Protein AF-A0A9D4QIL6-F1 (afdb_monomer_lite)

Secondary structure (DSSP, 8-state):
--------PPPP--GGGS-TTS---TTTTHHHH-PPTTPPP----PPPTT--SPPPTTS---------GGGSHHHHHHHHHHHH--------HHHHHHHHHHHHHHHHHHHHHHHHHHHHHHTSHHHHHHHHTTB-TTS-B-----------TTS---S--HHHHHHHHHHHHHHHHHHTT--TTHHHHHHHHHHHHTTT-HHHHH----HHHHHHIIIIIIHHHHHHHHHHHHTSTT--EEEEEEEEEETTTTEEEEEEEE---

Sequence (265 aa):
MALGLVQRDPDKEPVEELDPEQLLDMEALGRLHVLYGGTKVLQHTPPAKASTGLRPSDNGCVAYVLKTSFSTAQGKLLRTILFGVKRVTANNLETFAFILFLLLFAVAAASYVWIKAVKRHAGTKKHLEATAKHRDGSGILKAPKMVQATIDFSQGRPLESLQDRVVKAEAVFALSVMSKGIPYSWADTAIEIYKVMFSNSEVAKNFSCGRHKLSYVTSDGLGPYFKAKVITELCRPAVFYSVILDEAAKPEQRVQQLDIQMWRN

Structure (mmCIF, N/CA/C/O backbone):
data_AF-A0A9D4QIL6-F1
#
_entry.id   AF-A0A9D4QIL6-F1
#
loop_
_atom_site.group_PDB
_atom_site.id
_atom_site.type_symbol
_atom_site.label_atom_id
_atom_site.label_alt_id
_atom_site.label_comp_id
_atom_site.label_asym_id
_atom_site.label_entity_id
_atom_site.label_seq_id
_atom_site.pdbx_PDB_ins_code
_atom_site.Cartn_x
_atom_site.Cartn_y
_atom_site.Cartn_z
_atom_site.occupancy
_atom_site.B_iso_or_equiv
_atom_site.auth_seq_id
_atom_site.auth_comp_id
_atom_site.auth_asym_id
_atom_site.auth_atom_id
_atom_site.pdbx_PDB_model_num
ATOM 1 N N . MET A 1 1 ? 16.464 -1.943 38.195 1.00 31.03 1 MET A N 1
ATOM 2 C CA . MET A 1 1 ? 15.556 -1.638 39.319 1.00 31.03 1 MET A CA 1
ATOM 3 C C . MET A 1 1 ? 14.125 -1.681 38.785 1.00 31.03 1 MET A C 1
ATOM 5 O O . MET A 1 1 ? 13.554 -0.653 38.464 1.00 31.03 1 MET A O 1
ATOM 9 N N . ALA A 1 2 ? 13.597 -2.885 38.553 1.00 29.09 2 ALA A N 1
ATOM 10 C CA . ALA A 1 2 ? 12.214 -3.082 38.127 1.00 29.09 2 ALA A CA 1
ATOM 11 C C . ALA A 1 2 ? 11.434 -3.460 39.386 1.00 29.09 2 ALA A C 1
ATOM 13 O O . ALA A 1 2 ? 11.617 -4.557 39.910 1.00 29.09 2 ALA A O 1
ATOM 14 N N . LEU A 1 3 ? 10.666 -2.514 39.932 1.00 28.48 3 LEU A N 1
ATOM 15 C CA . LEU A 1 3 ? 9.764 -2.792 41.044 1.00 28.48 3 LEU A CA 1
ATOM 16 C C . LEU A 1 3 ? 8.708 -3.787 40.550 1.00 28.48 3 LEU A C 1
ATOM 18 O O . LEU A 1 3 ? 7.758 -3.416 39.864 1.00 28.48 3 LEU A O 1
ATOM 22 N N . GLY A 1 4 ? 8.898 -5.059 40.890 1.00 35.34 4 GLY A N 1
ATOM 23 C CA . GLY A 1 4 ? 7.857 -6.071 40.832 1.00 35.34 4 GLY A CA 1
ATOM 24 C C . GLY A 1 4 ? 6.823 -5.779 41.911 1.00 35.34 4 GLY A C 1
ATOM 25 O O . GLY A 1 4 ? 6.879 -6.350 42.994 1.00 35.34 4 GLY A O 1
ATOM 26 N N . LEU A 1 5 ? 5.882 -4.884 41.620 1.00 29.38 5 LEU A N 1
ATOM 27 C CA . LEU A 1 5 ? 4.626 -4.824 42.356 1.00 29.38 5 LEU A CA 1
ATOM 28 C C . LEU A 1 5 ? 3.745 -5.960 41.833 1.00 29.38 5 LEU A C 1
ATOM 30 O O . LEU A 1 5 ? 2.888 -5.765 40.976 1.00 29.38 5 LEU A O 1
ATOM 34 N N . VAL A 1 6 ? 3.978 -7.172 42.343 1.00 35.94 6 VAL A N 1
ATOM 35 C CA . VAL A 1 6 ? 2.935 -8.202 42.371 1.00 35.94 6 VAL A CA 1
ATOM 36 C C . VAL A 1 6 ? 1.919 -7.714 43.394 1.00 35.94 6 VAL A C 1
ATOM 38 O O . VAL A 1 6 ? 1.977 -8.039 44.577 1.00 35.94 6 VAL A O 1
ATOM 41 N N . GLN A 1 7 ? 1.040 -6.831 42.939 1.00 38.56 7 GLN A N 1
ATOM 42 C CA . GLN A 1 7 ? -0.110 -6.387 43.697 1.00 38.56 7 GLN A CA 1
ATOM 43 C C . GLN A 1 7 ? -1.051 -7.594 43.748 1.00 38.56 7 GLN A C 1
ATOM 45 O O . GLN A 1 7 ? -1.764 -7.881 42.792 1.00 38.56 7 GLN A O 1
ATOM 50 N N . ARG A 1 8 ? -0.953 -8.394 44.820 1.00 45.31 8 ARG A N 1
ATOM 51 C CA . ARG A 1 8 ? -2.016 -9.335 45.179 1.00 45.31 8 ARG A CA 1
ATOM 52 C C . ARG A 1 8 ? -3.229 -8.467 45.479 1.00 45.31 8 ARG A C 1
ATOM 54 O O . ARG A 1 8 ? -3.269 -7.831 46.530 1.00 45.31 8 ARG A O 1
ATOM 61 N N . ASP A 1 9 ? -4.142 -8.363 44.521 1.00 54.59 9 ASP A N 1
ATOM 62 C CA . ASP A 1 9 ? -5.440 -7.766 44.793 1.00 54.59 9 ASP A CA 1
ATOM 63 C C . ASP A 1 9 ? -6.098 -8.546 45.946 1.00 54.59 9 ASP A C 1
ATOM 65 O O . ASP A 1 9 ? -5.961 -9.774 45.991 1.00 54.59 9 ASP A O 1
ATOM 69 N N . PRO A 1 10 ? -6.742 -7.854 46.902 1.00 62.03 10 PRO A N 1
ATOM 70 C CA . PRO A 1 10 ? -7.452 -8.502 47.998 1.00 62.03 10 PRO A CA 1
ATOM 71 C C . PRO A 1 10 ? -8.586 -9.383 47.462 1.00 62.03 10 PRO A C 1
ATOM 73 O O . PRO A 1 10 ? -9.028 -9.212 46.318 1.00 62.03 10 PRO A O 1
ATOM 76 N N . ASP A 1 11 ? -9.038 -10.318 48.299 1.00 69.75 11 ASP A N 1
ATOM 77 C CA . ASP A 1 11 ? -10.160 -11.201 47.991 1.00 69.75 11 ASP A CA 1
ATOM 78 C C . ASP A 1 11 ? -11.367 -10.382 47.507 1.00 69.75 11 ASP A C 1
ATOM 80 O O . ASP A 1 11 ? -11.673 -9.311 48.035 1.00 69.75 11 ASP A O 1
ATOM 84 N N . LYS A 1 12 ? -11.991 -10.855 46.424 1.00 78.00 12 LYS A N 1
ATOM 85 C CA . LYS A 1 12 ? -13.106 -10.169 45.769 1.00 78.00 12 LYS A CA 1
ATOM 86 C C . LYS A 1 12 ? -14.415 -10.740 46.276 1.00 78.00 12 LYS A C 1
ATOM 88 O O . LYS A 1 12 ? -14.588 -11.958 46.294 1.00 78.00 12 LYS A O 1
ATOM 93 N N . GLU A 1 13 ? -15.332 -9.855 46.627 1.00 79.00 13 GLU A N 1
ATOM 94 C CA . GLU A 1 13 ? -16.602 -10.212 47.253 1.00 79.00 13 GLU A CA 1
ATOM 95 C C . GLU A 1 13 ? -17.764 -10.035 46.264 1.00 79.00 13 GLU A C 1
ATOM 97 O O . GLU A 1 13 ? -17.728 -9.131 45.415 1.00 79.00 13 GLU A O 1
ATOM 102 N N . PRO A 1 14 ? -18.795 -10.896 46.326 1.00 70.44 14 PRO A N 1
ATOM 103 C CA . PRO A 1 14 ? -19.952 -10.791 45.451 1.00 70.44 14 PRO A CA 1
ATOM 104 C C . PRO A 1 14 ? -20.721 -9.493 45.712 1.00 70.44 14 PRO A C 1
ATOM 106 O O . PRO A 1 14 ? -20.897 -9.063 46.846 1.00 70.44 14 PRO A O 1
ATOM 109 N N . VAL A 1 15 ? -21.230 -8.884 44.640 1.00 71.94 15 VAL A N 1
ATOM 110 C CA . VAL A 1 15 ? -22.046 -7.660 44.732 1.00 71.94 15 VAL A CA 1
ATOM 111 C C . VAL A 1 15 ? -23.436 -7.918 45.344 1.00 71.94 15 VAL A C 1
ATOM 113 O O . VAL A 1 15 ? -24.142 -6.980 45.685 1.00 71.94 15 VAL A O 1
ATOM 116 N N . GLU A 1 16 ? -23.828 -9.190 45.490 1.00 68.00 16 GLU A N 1
ATOM 117 C CA . GLU A 1 16 ? -25.114 -9.624 46.063 1.00 68.00 16 GLU A CA 1
ATOM 118 C C . GLU A 1 16 ? -25.251 -9.301 47.562 1.00 68.00 16 GLU A C 1
ATOM 120 O O . GLU A 1 16 ? -26.367 -9.279 48.072 1.00 68.00 16 GLU A O 1
ATOM 125 N N . GLU A 1 17 ? -24.139 -9.046 48.260 1.00 65.75 17 GLU A N 1
ATOM 126 C CA . GLU A 1 17 ? -24.128 -8.668 49.681 1.00 65.75 17 GLU A CA 1
ATOM 127 C C . GLU A 1 17 ? -24.332 -7.160 49.912 1.00 65.75 17 GLU A C 1
ATOM 129 O O . GLU A 1 17 ? -24.488 -6.738 51.057 1.00 65.75 17 GLU A O 1
ATOM 134 N N . LEU A 1 18 ? -24.350 -6.339 48.852 1.00 68.56 18 LEU A N 1
ATOM 135 C CA . LEU A 1 18 ? -24.629 -4.907 48.969 1.00 68.56 18 LEU A CA 1
ATOM 136 C C . LEU A 1 18 ? -26.129 -4.611 48.959 1.00 68.56 18 LEU A C 1
ATOM 138 O O . LEU A 1 18 ? -26.914 -5.282 48.288 1.00 68.56 18 LEU A O 1
ATOM 142 N N . ASP A 1 19 ? -26.504 -3.530 49.645 1.00 73.06 19 ASP A N 1
ATOM 143 C CA . ASP A 1 19 ? -27.870 -3.020 49.628 1.00 73.06 19 ASP A CA 1
ATOM 144 C C . ASP A 1 19 ? -28.302 -2.670 48.187 1.00 73.06 19 ASP A C 1
ATOM 146 O O . ASP A 1 19 ? -27.628 -1.878 47.520 1.00 73.06 19 ASP A O 1
ATOM 150 N N . PRO A 1 20 ? -29.446 -3.190 47.695 1.00 67.25 20 PRO A N 1
ATOM 151 C CA . PRO A 1 20 ? -29.901 -2.975 46.316 1.00 67.25 20 PRO A CA 1
ATOM 152 C C . PRO A 1 20 ? -30.139 -1.505 45.938 1.00 67.25 20 PRO A C 1
ATOM 154 O O . PRO A 1 20 ? -30.176 -1.169 44.756 1.00 67.25 20 PRO A O 1
ATOM 157 N N . GLU A 1 21 ? -30.336 -0.633 46.931 1.00 67.00 21 GLU A N 1
ATOM 158 C CA . GLU A 1 21 ? -30.555 0.806 46.747 1.00 67.00 21 GLU A CA 1
ATOM 159 C C . GLU A 1 21 ? -29.249 1.618 46.727 1.00 67.00 21 GLU A C 1
ATOM 161 O O . GLU A 1 21 ? -29.252 2.790 46.339 1.00 67.00 21 GLU A O 1
ATOM 166 N N . GLN A 1 22 ? -28.116 1.019 47.108 1.00 70.44 22 GLN A N 1
ATOM 167 C CA . GLN A 1 22 ? -26.830 1.700 47.094 1.00 70.44 22 GLN A CA 1
ATOM 168 C C . GLN A 1 22 ? -26.258 1.720 45.671 1.00 70.44 22 GLN A C 1
ATOM 170 O O . GLN A 1 22 ? -25.943 0.691 45.074 1.00 70.44 22 GLN A O 1
ATOM 175 N N . LEU A 1 23 ? -26.090 2.921 45.111 1.00 62.97 23 LEU A N 1
ATOM 176 C CA . LEU A 1 23 ? -25.432 3.098 43.817 1.00 62.97 23 LEU A CA 1
ATOM 177 C C . LEU A 1 23 ? -23.976 2.612 43.897 1.00 62.97 23 LEU A C 1
ATOM 179 O O . LEU A 1 23 ? -23.211 3.054 44.755 1.00 62.97 23 LEU A O 1
ATOM 183 N N . LEU A 1 24 ? -23.592 1.721 42.978 1.00 65.62 24 LEU A N 1
ATOM 184 C CA . LEU A 1 24 ? -22.241 1.169 42.893 1.00 65.62 24 LEU A CA 1
ATOM 185 C C . LEU A 1 24 ? -21.226 2.273 42.546 1.00 65.62 24 LEU A C 1
ATOM 187 O O . LEU A 1 24 ? -21.035 2.617 41.376 1.00 65.62 24 LEU A O 1
ATOM 191 N N . ASP A 1 25 ? -20.551 2.809 43.562 1.00 66.88 25 ASP A N 1
ATOM 192 C CA . ASP A 1 25 ? -19.453 3.754 43.375 1.00 66.88 25 ASP A CA 1
ATOM 193 C C . ASP A 1 25 ? -18.148 3.018 43.035 1.00 66.88 25 ASP A C 1
ATOM 195 O O . ASP A 1 25 ? -17.554 2.303 43.847 1.00 66.88 25 ASP A O 1
ATOM 199 N N . MET A 1 26 ? -17.679 3.217 41.805 1.00 66.44 26 MET A N 1
ATOM 200 C CA . MET A 1 26 ? -16.471 2.592 41.267 1.00 66.44 26 MET A CA 1
ATOM 201 C C . MET A 1 26 ? -15.179 3.047 41.962 1.00 66.44 26 MET A C 1
ATOM 203 O O . MET A 1 26 ? -14.158 2.371 41.817 1.00 66.44 26 MET A O 1
ATOM 207 N N . GLU A 1 27 ? -15.189 4.172 42.678 1.00 65.38 27 GLU A N 1
ATOM 208 C CA . GLU A 1 27 ? -13.999 4.722 43.335 1.00 65.38 27 GLU A CA 1
ATOM 209 C C . GLU A 1 27 ? -13.809 4.164 44.755 1.00 65.38 27 GLU A C 1
ATOM 211 O O . GLU A 1 27 ? -12.687 3.807 45.127 1.00 65.38 27 GLU A O 1
ATOM 216 N N . ALA A 1 28 ? -14.904 3.990 45.505 1.00 63.22 28 ALA A N 1
ATOM 217 C CA . ALA A 1 28 ? -14.893 3.446 46.865 1.00 63.22 28 ALA A CA 1
ATOM 218 C C . ALA A 1 28 ? -15.095 1.916 46.922 1.00 63.22 28 ALA A C 1
ATOM 220 O O . ALA A 1 28 ? -14.307 1.215 47.557 1.00 63.22 28 ALA A O 1
ATOM 221 N N . LEU A 1 29 ? -16.101 1.377 46.219 1.00 60.91 29 LEU A N 1
ATOM 222 C CA . LEU A 1 29 ? -16.478 -0.051 46.240 1.00 60.91 29 LEU A CA 1
ATOM 223 C C . LEU A 1 29 ? -15.774 -0.877 45.149 1.00 60.91 29 LEU A C 1
ATOM 225 O O . LEU A 1 29 ? -15.712 -2.108 45.216 1.00 60.91 29 LEU A O 1
ATOM 229 N N . GLY A 1 30 ? -15.170 -0.211 44.159 1.00 62.19 30 GLY A N 1
ATOM 230 C CA . GLY A 1 30 ? -14.476 -0.868 43.048 1.00 62.19 30 GLY A CA 1
ATOM 231 C C . GLY A 1 30 ? -13.287 -1.742 43.465 1.00 62.19 30 GLY A C 1
ATOM 232 O O . GLY A 1 30 ? -12.941 -2.696 42.771 1.00 62.19 30 GLY A O 1
ATOM 233 N N . ARG A 1 31 ? -12.667 -1.485 44.624 1.00 65.88 31 ARG A N 1
ATOM 234 C CA . ARG A 1 31 ? -11.527 -2.294 45.089 1.00 65.88 31 ARG A CA 1
ATOM 235 C C . ARG A 1 31 ? -11.921 -3.709 45.516 1.00 65.88 31 ARG A C 1
ATOM 237 O O . ARG A 1 31 ? -11.107 -4.610 45.320 1.00 65.88 31 ARG A O 1
ATOM 244 N N . LEU A 1 32 ? -13.134 -3.904 46.032 1.00 72.56 32 LEU A N 1
ATOM 245 C CA . LEU A 1 32 ? -13.618 -5.194 46.542 1.00 72.56 32 LEU A CA 1
ATOM 246 C C . LEU A 1 32 ? -14.491 -5.937 45.523 1.00 72.56 32 LEU A C 1
ATOM 248 O O . LEU A 1 32 ? -14.355 -7.148 45.382 1.00 72.56 32 LEU A O 1
ATOM 252 N N . HIS A 1 33 ? -15.301 -5.218 44.738 1.00 77.00 33 HIS A N 1
ATOM 253 C CA . HIS A 1 33 ? -16.310 -5.844 43.867 1.00 77.00 33 HIS A CA 1
ATOM 254 C C . HIS A 1 33 ? -16.009 -5.753 42.361 1.00 77.00 33 HIS A C 1
ATOM 256 O O . HIS A 1 33 ? -16.722 -6.348 41.556 1.00 77.00 33 HIS A O 1
ATOM 262 N N . VAL A 1 34 ? -14.961 -5.025 41.939 1.00 79.44 34 VAL A N 1
ATOM 263 C CA . VAL A 1 34 ? -14.601 -4.883 40.514 1.00 79.44 34 VAL A CA 1
ATOM 264 C C . VAL A 1 34 ? -13.306 -5.629 40.187 1.00 79.44 34 VAL A C 1
ATOM 266 O O . VAL A 1 34 ? -12.289 -5.537 40.885 1.00 79.44 34 VAL A O 1
ATOM 269 N N . LEU A 1 35 ? -13.353 -6.366 39.074 1.00 78.31 35 LEU A N 1
ATOM 270 C CA . LEU A 1 35 ? -12.208 -7.025 38.453 1.00 78.31 35 LEU A CA 1
ATOM 271 C C . LEU A 1 35 ? -11.625 -6.129 37.359 1.00 78.31 35 LEU A C 1
ATOM 273 O O . LEU A 1 35 ? -12.329 -5.700 36.442 1.00 78.31 35 LEU A O 1
ATOM 277 N N . TYR A 1 36 ? -10.323 -5.867 37.434 1.00 80.31 36 TYR A N 1
ATOM 278 C CA . TYR A 1 36 ? -9.615 -5.110 36.406 1.00 80.31 36 TYR A CA 1
ATOM 279 C C . TYR A 1 36 ? -9.016 -6.059 35.365 1.00 80.31 36 TYR A C 1
ATOM 281 O O . TYR A 1 36 ? -8.408 -7.077 35.699 1.00 80.31 36 TYR A O 1
ATOM 289 N N . GLY A 1 37 ? -9.177 -5.713 34.085 1.00 74.25 37 GLY A N 1
ATOM 290 C CA . GLY A 1 37 ? -8.548 -6.444 32.984 1.00 74.25 37 GLY A CA 1
ATOM 291 C C . GLY A 1 37 ? -7.027 -6.511 33.156 1.00 74.25 37 GLY A C 1
ATOM 292 O O . GLY A 1 37 ? -6.414 -5.530 33.575 1.00 74.25 37 GLY A O 1
ATOM 293 N N . GLY A 1 38 ? -6.444 -7.678 32.866 1.00 73.56 38 GLY A N 1
ATOM 294 C CA . GLY A 1 38 ? -5.019 -7.964 33.079 1.00 73.56 38 GLY A CA 1
ATOM 295 C C . GLY A 1 38 ? -4.703 -8.731 34.370 1.00 73.56 38 GLY A C 1
ATOM 296 O O . GLY A 1 38 ? -3.560 -9.139 34.563 1.00 73.56 38 GLY A O 1
ATOM 297 N N . THR A 1 39 ? -5.698 -8.975 35.228 1.00 75.75 39 THR A N 1
ATOM 298 C CA . THR A 1 39 ? -5.561 -9.808 36.434 1.00 75.75 39 THR A CA 1
ATOM 299 C C . THR A 1 39 ? -5.861 -11.280 36.136 1.00 75.75 39 THR A C 1
ATOM 301 O O . THR A 1 39 ? -6.718 -11.604 35.312 1.00 75.75 39 THR A O 1
ATOM 304 N N . LYS A 1 40 ? -5.131 -12.195 36.788 1.00 76.00 40 LYS A N 1
ATOM 305 C CA . LYS A 1 40 ? -5.362 -13.643 36.684 1.00 76.00 40 LYS A CA 1
ATOM 306 C C . LYS A 1 40 ? -6.106 -14.127 37.924 1.00 76.00 40 LYS A C 1
ATOM 308 O O . LYS A 1 40 ? -5.565 -14.055 39.023 1.00 76.00 40 LYS A O 1
ATOM 313 N N . VAL A 1 41 ? -7.305 -14.671 37.732 1.00 77.38 41 VAL A N 1
ATOM 314 C CA . VAL A 1 41 ? -8.059 -15.337 38.802 1.00 77.38 41 VAL A CA 1
ATOM 315 C C . VAL A 1 41 ? -7.393 -16.681 39.101 1.00 77.38 41 VAL A C 1
ATOM 317 O O . VAL A 1 41 ? -7.230 -17.507 38.203 1.00 77.38 41 VAL A O 1
ATOM 320 N N . LEU A 1 42 ? -6.947 -16.873 40.343 1.00 76.62 42 LEU A N 1
ATOM 321 C CA . LEU A 1 42 ? -6.277 -18.105 40.780 1.00 76.62 42 LEU A CA 1
ATOM 322 C C . LEU A 1 42 ? -7.244 -19.102 41.423 1.00 76.62 42 LEU A C 1
ATOM 324 O O . LEU A 1 42 ? -7.029 -20.306 41.318 1.00 76.62 42 LEU A O 1
ATOM 328 N N . GLN A 1 43 ? -8.291 -18.601 42.075 1.00 79.50 43 GLN A N 1
ATOM 329 C CA . GLN A 1 43 ? -9.289 -19.400 42.771 1.00 79.50 43 GLN A CA 1
ATOM 330 C C . GLN A 1 43 ? -10.627 -18.658 42.767 1.00 79.50 43 GLN A C 1
ATOM 332 O O . GLN A 1 43 ? -10.657 -17.432 42.872 1.00 79.50 43 GLN A O 1
ATOM 337 N N . HIS A 1 44 ? -11.725 -19.403 42.654 1.00 76.94 44 HIS A N 1
ATOM 338 C CA . HIS A 1 44 ? -13.087 -18.901 42.814 1.00 76.94 44 HIS A CA 1
ATOM 339 C C . HIS A 1 44 ? -13.919 -19.902 43.618 1.00 76.94 44 HIS A C 1
ATOM 341 O O . HIS A 1 44 ? -13.678 -21.110 43.560 1.00 76.94 44 HIS A O 1
ATOM 347 N N . THR A 1 45 ? -14.906 -19.398 44.355 1.00 76.12 45 THR A N 1
ATOM 348 C CA . THR A 1 45 ? -15.884 -20.227 45.070 1.00 76.12 45 THR A CA 1
ATOM 349 C C . THR A 1 45 ? -17.205 -20.185 44.298 1.00 76.12 45 THR A C 1
ATOM 351 O O . THR A 1 45 ? -17.698 -19.090 44.026 1.00 76.12 45 THR A O 1
ATOM 354 N N . PRO A 1 46 ? -17.781 -21.334 43.899 1.00 67.12 46 PRO A N 1
ATOM 355 C CA . PRO A 1 46 ? -19.038 -21.358 43.158 1.00 67.12 46 PRO A CA 1
ATOM 356 C C . PRO A 1 46 ? -20.215 -20.851 44.013 1.00 67.12 46 PRO A C 1
ATOM 358 O O . PRO A 1 46 ? -20.217 -21.051 45.231 1.00 67.12 46 PRO A O 1
ATOM 361 N N . PRO A 1 47 ? -21.245 -20.242 43.394 1.00 66.44 47 PRO A N 1
ATOM 362 C CA . PRO A 1 47 ? -22.376 -19.661 44.114 1.00 66.44 47 PRO A CA 1
ATOM 363 C C . PRO A 1 47 ? -23.207 -20.720 44.861 1.00 66.44 47 PRO A C 1
ATOM 365 O O . PRO A 1 47 ? -23.395 -21.853 44.392 1.00 66.44 47 PRO A O 1
ATOM 368 N N . ALA A 1 48 ? -23.742 -20.344 46.030 1.00 67.62 48 ALA A N 1
ATOM 369 C CA . ALA A 1 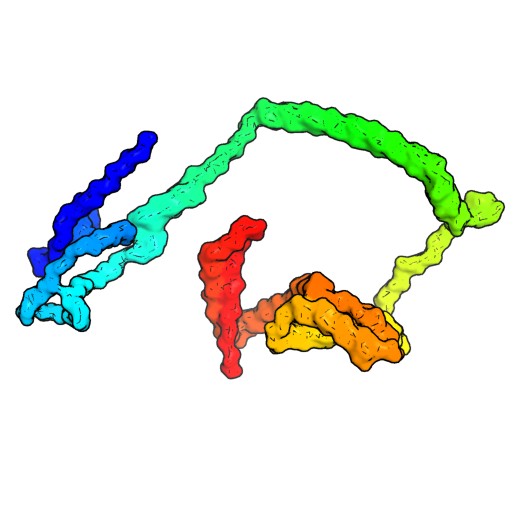48 ? -24.535 -21.224 46.888 1.00 67.62 48 ALA A CA 1
ATOM 370 C C . ALA A 1 48 ? -25.765 -21.802 46.154 1.00 67.62 48 ALA A C 1
ATOM 372 O O . ALA A 1 48 ? -26.342 -21.183 45.260 1.00 67.62 48 ALA A O 1
ATOM 373 N N . LYS A 1 49 ? -26.193 -23.020 46.526 1.00 58.88 49 LYS A N 1
ATOM 374 C CA . LYS A 1 49 ? -27.307 -23.762 45.883 1.00 58.88 49 LYS A CA 1
ATOM 375 C C . LYS A 1 49 ? -28.671 -23.052 45.916 1.00 58.88 49 LYS A C 1
ATOM 377 O O . LYS A 1 49 ? -29.574 -23.501 45.221 1.00 58.88 49 LYS A O 1
ATOM 382 N N . ALA A 1 50 ? -28.802 -21.964 46.675 1.00 56.22 50 ALA A N 1
ATOM 383 C CA . ALA A 1 50 ? -30.042 -21.222 46.884 1.00 56.22 50 ALA A CA 1
ATOM 384 C C . ALA A 1 50 ? -30.060 -19.809 46.258 1.00 56.22 50 ALA A C 1
ATOM 386 O O . ALA A 1 50 ? -31.028 -19.086 46.479 1.00 56.22 50 ALA A O 1
ATOM 387 N N . SER A 1 51 ? -29.033 -19.391 45.499 1.00 56.41 51 SER A N 1
ATOM 388 C CA . SER A 1 51 ? -29.026 -18.050 44.896 1.00 56.41 51 SER A CA 1
ATOM 389 C C . SER A 1 51 ? -29.947 -17.965 43.671 1.00 56.41 51 SER A C 1
ATOM 391 O O . SER A 1 51 ? -29.898 -18.785 42.750 1.00 56.41 51 SER A O 1
ATOM 393 N N . THR A 1 52 ? -30.821 -16.962 43.670 1.00 53.97 52 THR A N 1
ATOM 394 C CA . THR A 1 52 ? -31.725 -16.616 42.571 1.00 53.97 52 THR A CA 1
ATOM 395 C C . THR A 1 52 ? -30.940 -15.900 41.469 1.00 53.97 52 THR A C 1
ATOM 397 O O . THR A 1 52 ? -30.889 -14.674 41.445 1.00 53.97 52 THR A O 1
ATOM 400 N N . GLY A 1 53 ? -30.283 -16.642 40.571 1.00 61.81 53 GLY A N 1
ATOM 401 C CA . GLY A 1 53 ? -29.450 -16.038 39.525 1.00 61.81 53 GLY A CA 1
ATOM 402 C C . GLY A 1 53 ? -28.997 -16.985 38.410 1.00 61.81 53 GLY A C 1
ATOM 403 O O . GLY A 1 53 ? -29.256 -18.189 38.433 1.00 61.81 53 GLY A O 1
ATOM 404 N N . LEU A 1 54 ? -28.317 -16.416 37.407 1.00 57.47 54 LEU A N 1
ATOM 405 C CA . LEU A 1 54 ? -27.714 -17.139 36.281 1.00 57.47 54 LEU A CA 1
ATOM 406 C C . LEU A 1 54 ? -26.619 -18.085 36.794 1.00 57.47 54 LEU A C 1
ATOM 408 O O . LEU A 1 54 ? -25.611 -17.639 37.337 1.00 57.47 54 LEU A O 1
ATOM 412 N N . ARG A 1 55 ? -26.799 -19.396 36.602 1.00 62.41 55 ARG A N 1
ATOM 413 C CA . ARG A 1 55 ? -25.770 -20.403 36.895 1.00 62.41 55 ARG A CA 1
ATOM 414 C C . ARG A 1 55 ? -25.012 -20.766 35.621 1.00 62.41 55 ARG A C 1
ATOM 416 O O . ARG A 1 55 ? -25.641 -21.244 34.675 1.00 62.41 55 ARG A O 1
ATOM 423 N N . PRO A 1 56 ? -23.686 -20.587 35.582 1.00 64.50 56 PRO A N 1
ATOM 424 C CA . PRO A 1 56 ? -22.889 -21.043 34.461 1.00 64.50 56 PRO A CA 1
ATOM 425 C C . PRO A 1 56 ? -22.714 -22.569 34.553 1.00 64.50 56 PRO A C 1
ATOM 427 O O . PRO A 1 56 ? -22.639 -23.143 35.643 1.00 64.50 56 PRO A O 1
ATOM 430 N N . SER A 1 57 ? -22.702 -23.252 33.406 1.00 67.94 57 SER A N 1
ATOM 431 C CA . SER A 1 57 ? -22.679 -24.725 33.321 1.00 67.94 57 SER A CA 1
ATOM 432 C C . SER A 1 57 ? -21.391 -25.365 33.851 1.00 67.94 57 SER A C 1
ATOM 434 O O . SER A 1 57 ? -21.327 -26.579 34.022 1.00 67.94 57 SER A O 1
ATOM 436 N N . ASP A 1 58 ? -20.364 -24.558 34.092 1.00 75.81 58 ASP A N 1
ATOM 437 C CA . ASP A 1 58 ? -19.014 -24.946 34.493 1.00 75.81 58 ASP A CA 1
ATOM 438 C C . ASP A 1 58 ? -18.714 -24.681 35.982 1.00 75.81 58 ASP A C 1
ATOM 440 O O . ASP A 1 58 ? -17.562 -24.790 36.399 1.00 75.81 58 ASP A O 1
ATOM 444 N N . ASN A 1 59 ? -19.723 -24.342 36.800 1.00 67.50 59 ASN A N 1
ATOM 445 C CA . ASN A 1 59 ? -19.538 -23.877 38.186 1.00 67.50 59 ASN A CA 1
ATOM 446 C C . ASN A 1 59 ? -18.583 -22.663 38.296 1.00 67.50 59 ASN A C 1
ATOM 448 O O . ASN A 1 59 ? -17.913 -22.478 39.316 1.00 67.50 59 ASN A O 1
ATOM 452 N N . GLY A 1 60 ? -18.494 -21.844 37.246 1.00 73.38 60 GLY A N 1
ATOM 453 C CA . GLY A 1 60 ? -17.795 -20.565 37.246 1.00 73.38 60 GLY A CA 1
ATOM 454 C C . GLY A 1 60 ? -18.516 -19.465 38.035 1.00 73.38 60 GLY A C 1
ATOM 455 O O . GLY A 1 60 ? -19.567 -19.674 38.645 1.00 73.38 60 GLY A O 1
ATOM 456 N N . CYS A 1 61 ? -17.940 -18.264 38.000 1.00 71.62 61 CYS A N 1
ATOM 457 C CA . CYS A 1 61 ? -18.550 -17.041 38.522 1.00 71.62 61 CYS A CA 1
ATOM 458 C C . CYS A 1 61 ? -19.124 -16.209 37.363 1.00 71.62 61 CYS A C 1
ATOM 460 O O . CYS A 1 61 ? -18.500 -16.111 36.305 1.00 71.62 61 CYS A O 1
ATOM 462 N N . VAL A 1 62 ? -20.303 -15.610 37.553 1.00 74.38 62 VAL A N 1
ATOM 463 C CA . VAL A 1 62 ? -20.922 -14.701 36.575 1.00 74.38 62 VAL A CA 1
ATOM 464 C C . VAL A 1 62 ? -20.557 -13.269 36.937 1.00 74.38 62 VAL A C 1
ATOM 466 O O . VAL A 1 62 ? -20.717 -12.855 38.080 1.00 74.38 62 VAL A O 1
ATOM 469 N N . ALA A 1 63 ? -20.086 -12.502 35.956 1.00 74.12 63 ALA A N 1
ATOM 470 C CA . ALA A 1 63 ? -19.716 -11.105 36.138 1.00 74.12 63 ALA A CA 1
ATOM 471 C C . ALA A 1 63 ? -20.264 -10.244 34.999 1.00 74.12 63 ALA A C 1
ATOM 473 O O . ALA A 1 63 ? -20.374 -10.692 33.855 1.00 74.12 63 ALA A O 1
ATOM 474 N N . TYR A 1 64 ? -20.562 -8.984 35.310 1.00 75.19 64 TYR A N 1
ATOM 475 C CA . TYR A 1 64 ? -20.968 -7.992 34.322 1.00 75.19 64 TYR A CA 1
ATOM 476 C C . TYR A 1 64 ? -19.767 -7.186 33.829 1.00 75.19 64 TYR A C 1
ATOM 478 O O . TYR A 1 64 ? -18.909 -6.756 34.601 1.00 75.19 64 TYR A O 1
ATOM 486 N N . VAL A 1 65 ? -19.718 -6.953 32.518 1.00 79.94 65 VAL A N 1
ATOM 487 C CA . VAL A 1 65 ? -18.665 -6.150 31.893 1.00 79.94 65 VAL A CA 1
ATOM 488 C C . VAL A 1 65 ? -19.016 -4.668 32.020 1.00 79.94 65 VAL A C 1
ATOM 490 O O . VAL A 1 65 ? -19.964 -4.201 31.399 1.00 79.94 65 VAL A O 1
ATOM 493 N N . LEU A 1 66 ? -18.230 -3.918 32.801 1.00 79.12 66 LEU A N 1
ATOM 494 C CA . LEU A 1 66 ? -18.461 -2.483 33.031 1.00 79.12 66 LEU A CA 1
ATOM 495 C C . LEU A 1 66 ? -17.823 -1.586 31.957 1.00 79.12 66 LEU A C 1
ATOM 497 O O . LEU A 1 66 ? -18.415 -0.596 31.533 1.00 79.12 66 LEU A O 1
ATOM 501 N N . LYS A 1 67 ? -16.591 -1.894 31.527 1.00 78.69 67 LYS A N 1
ATOM 502 C CA . LYS A 1 67 ? -15.838 -1.126 30.516 1.00 78.69 67 LYS A CA 1
ATOM 503 C C . LYS A 1 67 ? -14.992 -2.063 29.660 1.00 78.69 67 LYS A C 1
ATOM 505 O O . LYS A 1 67 ? -14.373 -2.982 30.189 1.00 78.69 67 LYS A O 1
ATOM 510 N N . THR A 1 68 ? -14.909 -1.789 28.361 1.00 81.50 68 THR A N 1
ATOM 511 C CA . THR A 1 68 ? -14.100 -2.551 27.396 1.00 81.50 68 THR A CA 1
ATOM 512 C C . THR A 1 68 ? -13.012 -1.680 26.752 1.00 81.50 68 THR A C 1
ATOM 514 O O . THR A 1 68 ? -13.055 -0.446 26.804 1.00 81.50 68 THR A O 1
ATOM 517 N N . SER A 1 69 ? -11.998 -2.330 26.171 1.00 77.94 69 SER A N 1
ATOM 518 C CA . SER A 1 69 ? -10.956 -1.707 25.335 1.00 77.94 69 SER A CA 1
ATOM 519 C C . SER A 1 69 ? -10.197 -0.546 26.017 1.00 77.94 69 SER A C 1
ATOM 521 O O . SER A 1 69 ? -9.828 -0.633 27.192 1.00 77.94 69 SER A O 1
ATOM 523 N N . PHE A 1 70 ? -9.926 0.550 25.297 1.00 71.38 70 PHE A N 1
ATOM 524 C CA . PHE A 1 70 ? -9.142 1.700 25.775 1.00 71.38 70 PHE A CA 1
ATOM 525 C C . PHE A 1 70 ? -9.812 2.523 26.890 1.00 71.38 70 PHE A C 1
ATOM 527 O O . PHE A 1 70 ? -9.171 3.409 27.458 1.00 71.38 70 PHE A O 1
ATOM 534 N N . SER A 1 71 ? -11.072 2.229 27.225 1.00 72.56 71 SER A N 1
ATOM 535 C CA . SER A 1 71 ? -11.794 2.842 28.349 1.00 72.56 71 SER A CA 1
ATOM 536 C C . SER A 1 71 ? -11.507 2.155 29.694 1.00 72.56 71 SER A C 1
ATOM 538 O O . SER A 1 71 ? -11.914 2.660 30.741 1.00 72.56 71 SER A O 1
ATOM 540 N N . THR A 1 72 ? -10.806 1.014 29.687 1.00 80.38 72 THR A N 1
ATOM 541 C CA . THR A 1 72 ? -10.339 0.310 30.895 1.00 80.38 72 THR A CA 1
ATOM 542 C C . THR A 1 72 ? -9.123 0.996 31.529 1.00 80.38 72 THR A C 1
ATOM 544 O O . THR A 1 72 ? -8.447 1.806 30.893 1.00 80.38 72 THR A O 1
ATOM 547 N N . ALA A 1 73 ? -8.803 0.655 32.781 1.00 78.69 73 ALA A N 1
ATOM 548 C CA . ALA A 1 73 ? -7.634 1.199 33.481 1.00 78.69 73 ALA A CA 1
ATOM 549 C C . ALA A 1 73 ? -6.312 0.909 32.737 1.00 78.69 73 ALA A C 1
ATOM 551 O O . ALA A 1 73 ? -5.514 1.820 32.507 1.00 78.69 73 ALA A O 1
ATOM 552 N N . GLN A 1 74 ? -6.119 -0.334 32.279 1.00 76.12 74 GLN A N 1
ATOM 553 C CA . GLN A 1 74 ? -4.949 -0.736 31.491 1.00 76.12 74 GLN A CA 1
ATOM 554 C C . GLN A 1 74 ? -4.937 -0.070 30.105 1.00 76.12 74 GLN A C 1
ATOM 556 O O . GLN A 1 74 ? -3.897 0.416 29.658 1.00 76.12 74 GLN A O 1
ATOM 561 N N . GLY A 1 75 ? -6.097 0.024 29.448 1.00 78.31 75 GLY A N 1
ATOM 562 C CA . GLY A 1 75 ? -6.251 0.705 28.163 1.00 78.31 75 GLY A CA 1
ATOM 563 C C . GLY A 1 75 ? -5.916 2.200 28.224 1.00 78.31 75 GLY A C 1
ATOM 564 O O . GLY A 1 75 ? -5.234 2.716 27.340 1.00 78.31 75 GLY A O 1
ATOM 565 N N . LYS A 1 76 ? -6.306 2.891 29.303 1.00 79.25 76 LYS A N 1
ATOM 566 C CA . LYS A 1 76 ? -5.978 4.306 29.547 1.00 79.25 76 LYS A CA 1
ATOM 567 C C . LYS A 1 76 ? -4.480 4.523 29.763 1.00 79.25 76 LYS A C 1
ATOM 569 O O . LYS A 1 76 ? -3.926 5.508 29.265 1.00 79.25 76 LYS A O 1
ATOM 574 N N . LEU A 1 77 ? -3.816 3.604 30.465 1.00 80.56 77 LEU A N 1
ATOM 575 C CA . LEU A 1 77 ? -2.363 3.639 30.631 1.00 80.56 77 LEU A CA 1
ATOM 576 C C . LEU A 1 77 ? -1.656 3.440 29.284 1.00 80.56 77 LEU A C 1
ATOM 578 O O . LEU A 1 77 ? -0.805 4.244 28.911 1.00 80.56 77 LEU A O 1
ATOM 582 N N . LEU A 1 78 ? -2.065 2.429 28.517 1.00 81.12 78 LEU A N 1
ATOM 583 C CA . LEU A 1 78 ? -1.504 2.128 27.199 1.00 81.12 78 LEU A CA 1
ATOM 584 C C . LEU A 1 78 ? -1.713 3.292 26.214 1.00 81.12 78 LEU A C 1
ATOM 586 O O . LEU A 1 78 ? -0.775 3.691 25.525 1.00 81.12 78 LEU A O 1
ATOM 590 N N . ARG A 1 79 ? -2.895 3.923 26.231 1.00 72.38 79 ARG A N 1
ATOM 591 C CA . ARG A 1 79 ? -3.192 5.157 25.488 1.00 72.38 79 ARG A CA 1
ATOM 592 C C . ARG A 1 79 ? -2.245 6.294 25.884 1.00 72.38 79 ARG A C 1
ATOM 594 O O . ARG A 1 79 ? -1.696 6.964 25.017 1.00 72.38 79 ARG A O 1
ATOM 601 N N . THR A 1 80 ? -2.013 6.488 27.179 1.00 79.25 80 THR A N 1
ATOM 602 C CA . THR A 1 80 ? -1.078 7.511 27.676 1.00 79.25 80 THR A CA 1
ATOM 603 C C . THR A 1 80 ? 0.358 7.233 27.242 1.00 79.25 80 THR A C 1
ATOM 605 O O . THR A 1 80 ? 1.053 8.171 26.887 1.00 79.25 80 THR A O 1
ATOM 608 N N . ILE A 1 81 ? 0.812 5.979 27.211 1.00 81.44 81 ILE A N 1
ATOM 609 C CA . ILE A 1 81 ? 2.160 5.643 26.727 1.00 81.44 81 ILE A CA 1
ATOM 610 C C . ILE A 1 81 ? 2.268 5.922 25.222 1.00 81.44 81 ILE A C 1
ATOM 612 O O . ILE A 1 81 ? 3.182 6.622 24.800 1.00 81.44 81 ILE A O 1
ATOM 616 N N . LEU A 1 82 ? 1.310 5.449 24.420 1.00 75.81 82 LEU A N 1
ATOM 617 C CA . LEU A 1 82 ? 1.296 5.641 22.963 1.00 75.81 82 LEU A CA 1
ATOM 618 C C . LEU A 1 82 ? 1.274 7.116 22.549 1.00 75.81 82 LEU A C 1
ATOM 620 O O . LEU A 1 82 ? 1.958 7.496 21.602 1.00 75.81 82 LEU A O 1
ATOM 624 N N . PHE A 1 83 ? 0.510 7.950 23.257 1.00 71.12 83 PHE A N 1
ATOM 625 C CA . PHE A 1 83 ? 0.393 9.380 22.956 1.00 71.12 83 PHE A CA 1
ATOM 626 C C . PHE A 1 83 ? 1.337 10.268 23.784 1.00 71.12 83 PHE A C 1
ATOM 628 O O . PHE A 1 83 ? 1.508 11.445 23.473 1.00 71.12 83 PHE A O 1
ATOM 635 N N . GLY A 1 84 ? 1.953 9.721 24.832 1.00 70.69 84 GLY A N 1
ATOM 636 C CA . GLY A 1 84 ? 2.798 10.435 25.791 1.00 70.69 84 GLY A CA 1
ATOM 637 C C . GLY A 1 84 ? 4.276 10.459 25.429 1.00 70.69 84 GLY A C 1
ATOM 638 O O . GLY A 1 84 ? 5.015 11.269 25.992 1.00 70.69 84 GLY A O 1
ATOM 639 N N . VAL A 1 85 ? 4.716 9.659 24.450 1.00 65.69 85 VAL A N 1
ATOM 640 C CA . VAL A 1 85 ? 6.023 9.863 23.812 1.00 65.69 85 VAL A CA 1
ATOM 641 C C . VAL A 1 85 ? 5.930 11.119 22.946 1.00 65.69 85 VAL A C 1
ATOM 643 O O . VAL A 1 85 ? 5.818 11.060 21.721 1.00 65.69 85 VAL A O 1
ATOM 646 N N . LYS A 1 86 ? 5.968 12.296 23.586 1.00 56.50 86 LYS A N 1
ATOM 647 C CA . LYS A 1 86 ? 6.323 13.535 22.896 1.00 56.50 86 LYS A CA 1
ATOM 648 C C . LYS A 1 86 ? 7.622 13.220 22.178 1.00 56.50 86 LYS A C 1
ATOM 650 O O . LYS A 1 86 ? 8.612 12.891 22.832 1.00 56.50 86 LYS A O 1
ATOM 655 N N . ARG A 1 87 ? 7.626 13.271 20.843 1.00 54.12 87 ARG A N 1
ATOM 656 C CA . ARG A 1 87 ? 8.896 13.274 20.128 1.00 54.12 87 ARG A CA 1
ATOM 657 C C . ARG A 1 87 ? 9.682 14.418 20.735 1.00 54.12 87 ARG A C 1
ATOM 659 O O . ARG A 1 87 ? 9.275 15.572 20.616 1.00 54.12 87 ARG A O 1
ATOM 666 N N . VAL A 1 88 ? 10.775 14.089 21.412 1.00 51.88 88 VAL A N 1
ATOM 667 C CA . VAL A 1 88 ? 11.823 15.059 21.664 1.00 51.88 88 VAL A CA 1
ATOM 668 C C . VAL A 1 88 ? 12.362 15.357 20.276 1.00 51.88 88 VAL A C 1
ATOM 670 O O . VAL A 1 88 ? 13.264 14.697 19.772 1.00 51.88 88 VAL A O 1
ATOM 673 N N . THR A 1 89 ? 11.718 16.289 19.581 1.00 55.03 89 THR A N 1
ATOM 674 C CA . THR A 1 89 ? 12.384 17.027 18.528 1.00 55.03 89 THR A CA 1
ATOM 675 C C . THR A 1 89 ? 13.552 17.673 19.240 1.00 55.03 89 THR A C 1
ATOM 677 O O . THR A 1 89 ? 13.362 18.621 20.000 1.00 55.03 89 THR A O 1
ATOM 680 N N . ALA A 1 90 ? 14.744 17.110 19.050 1.00 51.94 90 ALA A N 1
ATOM 681 C CA . ALA A 1 90 ? 16.001 17.767 19.349 1.00 51.94 90 ALA A CA 1
ATOM 682 C C . ALA A 1 90 ? 16.122 18.959 18.388 1.00 51.94 90 ALA A C 1
ATOM 684 O O . ALA A 1 90 ? 16.927 18.972 17.464 1.00 51.94 90 ALA A O 1
ATOM 685 N N . ASN A 1 91 ? 15.240 19.945 18.570 1.00 63.59 91 ASN A N 1
ATOM 686 C CA . ASN A 1 91 ? 15.323 21.267 17.982 1.00 63.59 91 ASN A CA 1
ATOM 687 C C . ASN A 1 91 ? 16.402 22.021 18.758 1.00 63.59 91 ASN A C 1
ATOM 689 O O . ASN A 1 91 ? 16.129 22.979 19.476 1.00 63.59 91 ASN A O 1
ATOM 693 N N . ASN A 1 92 ? 17.613 21.471 18.712 1.00 74.62 92 ASN A N 1
ATOM 694 C CA . ASN A 1 92 ? 18.777 22.060 19.320 1.00 74.62 92 ASN A CA 1
ATOM 695 C C . ASN A 1 92 ? 19.479 22.864 18.230 1.00 74.62 92 ASN A C 1
ATOM 697 O O . ASN A 1 92 ? 19.786 22.337 17.155 1.00 74.62 92 ASN A O 1
ATOM 701 N N . LEU A 1 93 ? 19.711 24.146 18.502 1.00 78.25 93 LEU A N 1
ATOM 702 C CA . LEU A 1 93 ? 20.384 25.054 17.576 1.00 78.25 93 LEU A CA 1
ATOM 703 C C . LEU A 1 93 ? 21.770 24.511 17.185 1.00 78.25 93 LEU A C 1
ATOM 705 O O . LEU A 1 93 ? 22.195 24.652 16.041 1.00 78.25 93 LEU A O 1
ATOM 709 N N . GLU A 1 94 ? 22.417 23.786 18.101 1.00 80.44 94 GLU A N 1
ATOM 710 C CA . GLU A 1 94 ? 23.680 23.085 17.862 1.00 80.44 94 GLU A CA 1
ATOM 711 C C . GLU A 1 94 ? 23.562 22.003 16.773 1.00 80.44 94 GLU A C 1
ATOM 713 O O . GLU A 1 94 ? 24.421 21.908 15.898 1.00 80.44 94 GLU A O 1
ATOM 718 N N . THR A 1 95 ? 22.475 21.219 16.759 1.00 84.75 95 THR A N 1
ATOM 719 C CA . THR A 1 95 ? 22.231 20.195 15.726 1.00 84.75 95 THR A CA 1
ATOM 720 C C . THR A 1 95 ? 21.976 20.836 14.364 1.00 84.75 95 THR A C 1
ATOM 722 O O . THR A 1 95 ? 22.470 20.347 13.349 1.00 84.75 95 THR A O 1
ATOM 725 N N . PHE A 1 96 ? 21.254 21.958 14.328 1.00 84.25 96 PHE A N 1
ATOM 726 C CA . PHE A 1 96 ? 21.014 22.696 13.088 1.00 84.25 96 PHE A CA 1
ATOM 727 C C . PHE A 1 96 ? 22.307 23.299 12.518 1.00 84.25 96 PHE A C 1
ATOM 729 O O . PHE A 1 96 ? 22.572 23.161 11.323 1.00 84.25 96 PHE A O 1
ATOM 736 N N . ALA A 1 97 ? 23.150 23.891 13.370 1.00 86.75 97 ALA A N 1
ATOM 737 C CA . ALA A 1 97 ? 24.457 24.416 12.976 1.00 86.75 97 ALA A CA 1
ATOM 738 C C . ALA A 1 97 ? 25.387 23.309 12.449 1.00 86.75 97 ALA A C 1
ATOM 740 O O . ALA A 1 97 ? 26.050 23.492 11.427 1.00 86.75 97 ALA A O 1
ATOM 741 N N . PHE A 1 98 ? 25.383 22.135 13.087 1.00 88.81 98 PHE A N 1
ATOM 742 C CA . PHE A 1 98 ? 26.149 20.974 12.633 1.00 88.81 98 PHE A CA 1
ATOM 743 C C . PHE A 1 98 ? 25.685 20.470 11.257 1.00 88.81 98 PHE A C 1
ATOM 745 O O . PHE A 1 98 ? 26.508 20.225 10.374 1.00 88.81 98 PHE A O 1
ATOM 752 N N . ILE A 1 99 ? 24.370 20.374 11.037 1.00 91.19 99 ILE A N 1
ATOM 753 C CA . ILE A 1 99 ? 23.803 19.985 9.738 1.00 91.19 99 ILE A CA 1
ATOM 754 C C . ILE A 1 99 ? 24.161 21.012 8.655 1.00 91.19 99 ILE A C 1
ATOM 756 O O . ILE A 1 99 ? 24.573 20.616 7.567 1.00 91.19 99 ILE A O 1
ATOM 760 N N . LEU A 1 100 ? 24.057 22.315 8.938 1.00 90.75 100 LEU A N 1
ATOM 761 C CA . LEU A 1 100 ? 24.426 23.374 7.990 1.00 90.75 100 LEU A CA 1
ATOM 762 C C . LEU A 1 100 ? 25.909 23.332 7.611 1.00 90.75 100 LEU A C 1
ATOM 764 O O . LEU A 1 100 ? 26.254 23.484 6.439 1.00 90.75 100 LEU A O 1
ATOM 768 N N . PHE A 1 101 ? 26.782 23.086 8.585 1.00 93.50 101 PHE A N 1
ATOM 769 C CA . PHE A 1 101 ? 28.213 22.938 8.348 1.00 93.50 101 PHE A CA 1
ATOM 770 C C . PHE A 1 101 ? 28.514 21.748 7.426 1.00 93.50 101 PHE A C 1
ATOM 772 O O . PHE A 1 101 ? 29.234 21.898 6.438 1.00 93.50 101 PHE A O 1
ATOM 779 N N . LEU A 1 102 ? 27.905 20.586 7.681 1.00 92.56 102 LEU A N 1
ATOM 780 C CA . LEU A 1 102 ? 28.041 19.417 6.807 1.00 92.56 102 LEU A CA 1
ATOM 781 C C . LEU A 1 102 ? 27.456 19.660 5.409 1.00 92.56 102 LEU A C 1
ATOM 783 O O . LEU A 1 102 ? 28.028 19.208 4.415 1.00 92.56 102 LEU A O 1
ATOM 787 N N . LEU A 1 103 ? 26.350 20.403 5.318 1.00 93.75 103 LEU A N 1
ATOM 788 C CA . LEU A 1 103 ? 25.702 20.734 4.051 1.00 93.75 103 LEU A CA 1
ATOM 789 C C . LEU A 1 103 ? 26.617 21.576 3.151 1.00 93.75 103 LEU A C 1
ATOM 791 O O . LEU A 1 103 ? 26.707 21.303 1.956 1.00 93.75 103 LEU A O 1
ATOM 795 N N . LEU A 1 104 ? 27.341 22.553 3.706 1.00 95.06 104 LEU A N 1
ATOM 796 C CA . LEU A 1 104 ? 28.276 23.383 2.936 1.00 95.06 104 LEU A CA 1
ATOM 797 C C . LEU A 1 104 ? 29.411 22.554 2.318 1.00 95.06 104 LEU A C 1
ATOM 799 O O . LEU A 1 104 ? 29.695 22.694 1.125 1.00 95.06 104 LEU A O 1
ATOM 803 N N . PHE A 1 105 ? 30.014 21.642 3.086 1.00 95.44 105 PHE A N 1
ATOM 804 C CA . PHE A 1 105 ? 31.034 20.731 2.556 1.00 95.44 105 PHE A CA 1
ATOM 805 C C . PHE A 1 105 ? 30.471 19.771 1.510 1.00 95.44 105 PHE A C 1
ATOM 807 O O . PHE A 1 105 ? 31.118 19.533 0.488 1.00 95.44 105 PHE A O 1
ATOM 814 N N . ALA A 1 106 ? 29.261 19.255 1.725 1.00 95.12 106 ALA A N 1
ATOM 815 C CA . ALA A 1 106 ? 28.599 18.373 0.773 1.00 95.12 106 ALA A CA 1
ATOM 816 C C . ALA A 1 106 ? 28.319 19.083 -0.559 1.00 95.12 106 ALA A C 1
ATOM 818 O O . ALA A 1 106 ? 28.619 18.528 -1.615 1.00 95.12 106 ALA A O 1
ATOM 819 N N . VAL A 1 107 ? 27.812 20.320 -0.529 1.00 95.81 107 VAL A N 1
ATOM 820 C CA . VAL A 1 107 ? 27.545 21.114 -1.740 1.00 95.81 107 VAL A CA 1
ATOM 821 C C . VAL A 1 107 ? 28.844 21.461 -2.468 1.00 95.81 107 VAL A C 1
ATOM 823 O O . VAL A 1 107 ? 28.907 21.328 -3.693 1.00 95.81 107 VAL A O 1
ATOM 826 N N . ALA A 1 108 ? 29.902 21.843 -1.746 1.00 95.12 108 ALA A N 1
ATOM 827 C CA . ALA A 1 108 ? 31.210 22.112 -2.342 1.00 95.12 108 ALA A CA 1
ATOM 828 C C . ALA A 1 108 ? 31.799 20.858 -3.017 1.00 95.12 108 ALA A C 1
ATOM 830 O O . ALA A 1 108 ? 32.226 20.913 -4.175 1.00 95.12 108 ALA A O 1
ATOM 831 N N . ALA A 1 109 ? 31.758 19.710 -2.333 1.00 95.31 109 ALA A N 1
ATOM 832 C CA . ALA A 1 109 ? 32.218 18.434 -2.870 1.00 95.31 109 ALA A CA 1
ATOM 833 C C . ALA A 1 109 ? 31.380 17.983 -4.077 1.00 95.31 109 ALA A C 1
ATOM 835 O O . ALA A 1 109 ? 31.945 17.613 -5.106 1.00 95.31 109 ALA A O 1
ATOM 836 N N . ALA A 1 110 ? 30.049 18.071 -3.994 1.00 95.50 110 ALA A N 1
ATOM 837 C CA . ALA A 1 110 ? 29.137 17.725 -5.081 1.00 95.50 110 ALA A CA 1
ATOM 838 C C . ALA A 1 110 ? 29.367 18.606 -6.315 1.00 95.50 110 ALA A C 1
ATOM 840 O O . ALA A 1 110 ? 29.438 18.089 -7.427 1.00 95.50 110 ALA A O 1
ATOM 841 N N . SER A 1 111 ? 29.567 19.913 -6.125 1.00 95.81 111 SER A N 1
ATOM 842 C CA . SER A 1 111 ? 29.847 20.852 -7.218 1.00 95.81 111 SER A CA 1
ATOM 843 C C . SER A 1 111 ? 31.183 20.543 -7.894 1.00 95.81 111 SER A C 1
ATOM 845 O O . SER A 1 111 ? 31.263 20.463 -9.123 1.00 95.81 111 SER A O 1
ATOM 847 N N . TYR A 1 112 ? 32.234 20.296 -7.1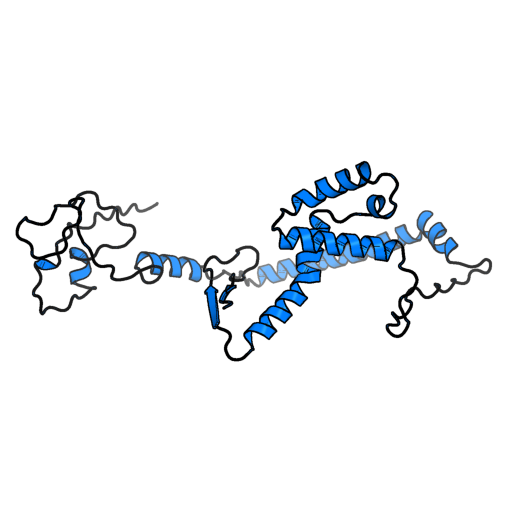05 1.00 94.25 112 TYR A N 1
ATOM 848 C CA . TYR A 1 112 ? 33.542 19.904 -7.628 1.00 94.25 112 TYR A CA 1
ATOM 849 C C . TYR A 1 112 ? 33.476 18.578 -8.400 1.00 94.25 112 TYR A C 1
ATOM 851 O O . TYR A 1 112 ? 33.990 18.479 -9.521 1.00 94.25 112 TYR A O 1
ATOM 859 N N . VAL A 1 113 ? 32.818 17.564 -7.827 1.00 95.38 113 VAL A N 1
ATOM 860 C CA . VAL A 1 113 ? 32.636 16.252 -8.457 1.00 95.38 113 VAL A CA 1
ATOM 861 C C . VAL A 1 113 ? 31.810 16.374 -9.729 1.00 95.38 113 VAL A C 1
ATOM 863 O O . VAL A 1 113 ? 32.220 15.806 -10.733 1.00 95.38 113 VAL A O 1
ATOM 866 N N . TRP A 1 114 ? 30.720 17.143 -9.739 1.00 92.75 114 TRP A N 1
ATOM 867 C CA . TRP A 1 114 ? 29.883 17.348 -10.922 1.00 92.75 114 TRP A CA 1
ATOM 868 C C . TRP A 1 114 ? 30.681 17.950 -12.077 1.00 92.75 114 TRP A C 1
ATOM 870 O O . TRP A 1 114 ? 30.712 17.388 -13.170 1.00 92.75 114 TRP A O 1
ATOM 880 N N . ILE A 1 115 ? 31.419 19.036 -11.832 1.00 90.44 115 ILE A N 1
ATOM 881 C CA . ILE A 1 115 ? 32.235 19.683 -12.869 1.00 90.44 115 ILE A CA 1
ATOM 882 C C . ILE A 1 115 ? 33.313 18.721 -13.387 1.00 90.44 115 ILE A C 1
ATOM 884 O O . ILE A 1 115 ? 33.533 18.616 -14.596 1.00 90.44 115 ILE A O 1
ATOM 888 N N . LYS A 1 116 ? 33.991 17.994 -12.492 1.00 91.44 116 LYS A N 1
ATOM 889 C CA . LYS A 1 116 ? 35.049 17.047 -12.872 1.00 91.44 116 LYS A CA 1
ATOM 890 C C . LYS A 1 116 ? 34.490 15.814 -13.588 1.00 91.44 116 LYS A C 1
ATOM 892 O O . LYS A 1 116 ? 35.124 15.319 -14.520 1.00 91.44 116 LYS A O 1
ATOM 897 N N . ALA A 1 117 ? 33.310 15.344 -13.194 1.00 88.06 117 ALA A N 1
ATOM 898 C CA . ALA A 1 117 ? 32.596 14.240 -13.822 1.00 88.06 117 ALA A CA 1
ATOM 899 C C . ALA A 1 117 ? 32.120 14.626 -15.222 1.00 88.06 117 ALA A C 1
ATOM 901 O O . ALA A 1 117 ? 32.429 13.909 -16.169 1.00 88.06 117 ALA A O 1
ATOM 902 N N . VAL A 1 118 ? 31.475 15.784 -15.389 1.00 87.00 118 VAL A N 1
ATOM 903 C CA . VAL A 1 118 ? 31.031 16.283 -16.700 1.00 87.00 118 VAL A CA 1
ATOM 904 C C . VAL A 1 118 ? 32.220 16.479 -17.640 1.00 87.00 118 VAL A C 1
ATOM 906 O O . VAL A 1 118 ? 32.168 16.016 -18.775 1.00 87.00 118 VAL A O 1
ATOM 909 N N . LYS A 1 119 ? 33.335 17.061 -17.172 1.00 87.50 119 LYS A N 1
ATOM 910 C CA . LYS A 1 119 ? 34.562 17.186 -17.985 1.00 87.50 119 LYS A CA 1
ATOM 911 C C . LYS A 1 119 ? 35.115 15.824 -18.426 1.00 87.50 119 LYS A C 1
ATOM 913 O O . LYS A 1 119 ? 35.501 15.672 -19.583 1.00 87.50 119 LYS A O 1
ATOM 918 N N . ARG A 1 120 ? 35.126 14.820 -17.539 1.00 81.19 120 ARG A N 1
ATOM 919 C CA . ARG A 1 120 ? 35.548 13.447 -17.880 1.00 81.19 120 ARG A CA 1
ATOM 920 C C . ARG A 1 120 ? 34.582 12.763 -18.852 1.00 81.19 120 ARG A C 1
ATOM 922 O O . ARG A 1 120 ? 35.034 12.136 -19.807 1.00 81.19 120 ARG A O 1
ATOM 929 N N . HIS A 1 121 ? 33.274 12.900 -18.644 1.00 77.31 121 HIS A N 1
ATOM 930 C CA . HIS A 1 121 ? 32.249 12.329 -19.520 1.00 77.31 121 HIS A CA 1
ATOM 931 C C . HIS A 1 121 ? 32.275 12.959 -20.916 1.00 77.31 121 HIS A C 1
ATOM 933 O O . HIS A 1 121 ? 32.262 12.227 -21.903 1.00 77.31 121 HIS A O 1
ATOM 939 N N . ALA A 1 122 ? 32.401 14.285 -21.007 1.00 73.62 122 ALA A N 1
ATOM 940 C CA . ALA A 1 122 ? 32.485 15.003 -22.276 1.00 73.62 122 ALA A CA 1
ATOM 941 C C . ALA A 1 122 ? 33.738 14.625 -23.086 1.00 73.62 122 ALA A C 1
ATOM 943 O O . ALA A 1 122 ? 33.662 14.520 -24.306 1.00 73.62 122 ALA A O 1
ATOM 944 N N . GLY A 1 123 ? 34.871 14.371 -22.419 1.00 69.31 123 GLY A N 1
ATOM 945 C CA . GLY A 1 123 ? 36.118 13.937 -23.063 1.00 69.31 123 GLY A CA 1
ATOM 946 C C . GLY A 1 123 ? 36.216 12.432 -23.350 1.00 69.31 123 GLY A C 1
ATOM 947 O O . GLY A 1 123 ? 37.207 11.979 -23.920 1.00 69.31 123 GLY A O 1
ATOM 948 N N . THR A 1 124 ? 35.227 11.626 -22.952 1.00 77.81 124 THR A N 1
ATOM 949 C CA . THR A 1 124 ? 35.265 10.176 -23.184 1.00 77.81 124 THR A CA 1
ATOM 950 C C . THR A 1 124 ? 34.965 9.871 -24.653 1.00 77.81 124 THR A C 1
ATOM 952 O O . THR A 1 124 ? 33.946 10.314 -25.181 1.00 77.81 124 THR A O 1
ATOM 955 N N . LYS A 1 125 ? 35.801 9.039 -25.301 1.00 72.38 125 LYS A N 1
ATOM 956 C CA . LYS A 1 125 ? 35.650 8.640 -26.720 1.00 72.38 125 LYS A CA 1
ATOM 957 C C . LYS A 1 125 ? 34.229 8.167 -27.068 1.00 72.38 125 LYS A C 1
ATOM 959 O O . LYS A 1 125 ? 33.686 8.568 -28.087 1.00 72.38 125 LYS A O 1
ATOM 964 N N . LYS A 1 126 ? 33.581 7.433 -26.153 1.00 72.75 126 LYS A N 1
ATOM 965 C CA . LYS A 1 126 ? 32.186 6.972 -26.286 1.00 72.75 126 LYS A CA 1
ATOM 966 C C . LYS A 1 126 ? 31.171 8.112 -26.458 1.00 72.75 126 LYS A C 1
ATOM 968 O O . LYS A 1 126 ? 30.225 7.966 -27.221 1.00 72.75 126 LYS A O 1
ATOM 973 N N . HIS A 1 127 ? 31.345 9.233 -25.752 1.00 64.56 127 HIS A N 1
ATOM 974 C CA . HIS A 1 127 ? 30.447 10.387 -25.858 1.00 64.56 127 HIS A CA 1
ATOM 975 C C . HIS A 1 127 ? 30.708 11.178 -27.147 1.00 64.56 127 HIS A C 1
ATOM 977 O O . HIS A 1 127 ? 29.756 11.603 -27.800 1.00 64.56 127 HIS A O 1
ATOM 983 N N . LEU A 1 128 ? 31.976 11.313 -27.561 1.00 67.00 128 LEU A N 1
ATOM 984 C CA . LEU A 1 128 ? 32.333 11.882 -28.869 1.00 67.00 128 LEU A CA 1
ATOM 985 C C . LEU A 1 128 ? 31.717 11.077 -30.024 1.00 67.00 128 LEU A C 1
ATOM 987 O O . LEU A 1 128 ? 31.101 11.650 -30.915 1.00 67.00 128 LEU A O 1
ATOM 991 N N . GLU A 1 129 ? 31.819 9.749 -29.984 1.00 70.62 129 GLU A N 1
ATOM 992 C CA . GLU A 1 129 ? 31.231 8.864 -30.997 1.00 70.62 129 GLU A CA 1
ATOM 993 C C . GLU A 1 129 ? 29.694 8.885 -30.974 1.00 70.62 129 GLU A C 1
ATOM 995 O O . GLU A 1 129 ? 29.060 8.864 -32.028 1.00 70.62 129 GLU A O 1
ATOM 1000 N N . ALA A 1 130 ? 29.070 8.958 -29.792 1.00 68.75 130 ALA A N 1
ATOM 1001 C CA . ALA A 1 130 ? 27.615 9.064 -29.664 1.00 68.75 130 ALA A CA 1
ATOM 1002 C C . ALA A 1 130 ? 27.081 10.405 -30.197 1.00 68.75 130 ALA A C 1
ATOM 1004 O O . ALA A 1 130 ? 26.083 10.424 -30.911 1.00 68.75 130 ALA A O 1
ATOM 1005 N N . THR A 1 131 ? 27.763 11.516 -29.906 1.00 64.62 131 THR A N 1
ATOM 1006 C CA . THR A 1 131 ? 27.388 12.854 -30.403 1.00 64.62 131 THR A CA 1
ATOM 1007 C C . THR A 1 131 ? 27.691 13.045 -31.891 1.00 64.62 131 THR A C 1
ATOM 1009 O O . THR A 1 131 ? 26.936 13.738 -32.571 1.00 64.62 131 THR A O 1
ATOM 1012 N N . ALA A 1 132 ? 28.712 12.371 -32.435 1.00 66.50 132 ALA A N 1
ATOM 1013 C CA . ALA A 1 132 ? 29.001 12.358 -33.871 1.00 66.50 132 ALA A CA 1
ATOM 1014 C C . ALA A 1 132 ? 27.865 11.738 -34.705 1.00 66.50 132 ALA A C 1
ATOM 1016 O O . ALA A 1 132 ? 27.592 12.205 -35.806 1.00 66.50 132 ALA A O 1
ATOM 1017 N N . LYS A 1 133 ? 27.137 10.746 -34.169 1.00 67.75 133 LYS A N 1
ATOM 1018 C CA . LYS A 1 133 ? 25.980 10.124 -34.851 1.00 67.75 133 LYS A CA 1
ATOM 1019 C C . LYS A 1 133 ? 24.801 11.081 -35.063 1.00 67.75 133 LYS A C 1
ATOM 1021 O O . LYS A 1 133 ? 23.953 10.826 -35.915 1.00 67.75 133 LYS A O 1
ATOM 1026 N N . HIS A 1 134 ? 24.740 12.168 -34.295 1.00 64.69 134 HIS A N 1
ATOM 1027 C CA . HIS A 1 134 ? 23.677 13.172 -34.356 1.00 64.69 134 HIS A CA 1
ATOM 1028 C C . HIS A 1 134 ? 24.102 14.460 -35.083 1.00 64.69 134 HIS A C 1
ATOM 1030 O O . HIS A 1 134 ? 23.360 15.442 -35.063 1.00 64.69 134 HIS A O 1
ATOM 1036 N N . ARG A 1 135 ? 25.271 14.469 -35.737 1.00 66.19 135 ARG A N 1
ATOM 1037 C CA . ARG A 1 135 ? 25.823 15.617 -36.469 1.00 66.19 135 ARG A CA 1
ATOM 1038 C C . ARG A 1 135 ? 25.923 15.291 -37.965 1.00 66.19 135 ARG A C 1
ATOM 1040 O O . ARG A 1 135 ? 26.213 14.153 -38.323 1.00 66.19 135 ARG A O 1
ATOM 1047 N N . ASP A 1 136 ? 25.635 16.251 -38.838 1.00 66.12 136 ASP A N 1
ATOM 1048 C CA . ASP A 1 136 ? 25.834 16.094 -40.287 1.00 66.12 136 ASP A CA 1
ATOM 1049 C C . ASP A 1 136 ? 27.313 16.268 -40.697 1.00 66.12 136 ASP A C 1
ATOM 1051 O O . ASP A 1 136 ? 28.151 16.679 -39.891 1.00 66.12 136 ASP A O 1
ATOM 1055 N N . GLY A 1 137 ? 27.653 15.940 -41.952 1.00 66.44 137 GLY A N 1
ATOM 1056 C CA . GLY A 1 137 ? 29.026 16.026 -42.480 1.00 66.44 137 GLY A CA 1
ATOM 1057 C C . GLY A 1 137 ? 29.629 17.441 -42.489 1.00 66.44 137 GLY A C 1
ATOM 1058 O O . GLY A 1 137 ? 30.840 17.581 -42.619 1.00 66.44 137 GLY A O 1
ATOM 1059 N N . SER A 1 138 ? 28.804 18.476 -42.306 1.00 69.44 138 SER A N 1
ATOM 1060 C CA . SER A 1 138 ? 29.192 19.887 -42.167 1.00 69.44 138 SER A CA 1
ATOM 1061 C C . SER A 1 138 ? 29.328 20.352 -40.713 1.00 69.44 138 SER A C 1
ATOM 1063 O O . SER A 1 138 ? 29.734 21.485 -40.460 1.00 69.44 138 SER A O 1
ATOM 1065 N N . GLY A 1 139 ? 29.016 19.498 -39.736 1.00 65.50 139 GLY A N 1
ATOM 1066 C CA . GLY A 1 139 ? 29.145 19.840 -38.330 1.00 65.50 139 GLY A CA 1
ATOM 1067 C C . GLY A 1 139 ? 27.938 20.580 -37.734 1.00 65.50 139 GLY A C 1
ATOM 1068 O O . GLY A 1 139 ? 28.101 21.253 -36.715 1.00 65.50 139 GLY A O 1
ATOM 1069 N N . ILE A 1 140 ? 26.730 20.445 -38.267 1.00 70.81 140 ILE A N 1
ATOM 1070 C CA . ILE A 1 140 ? 25.501 20.976 -37.657 1.00 70.81 140 ILE A CA 1
ATOM 1071 C C . ILE A 1 140 ? 24.707 19.841 -36.985 1.00 70.81 140 ILE A C 1
ATOM 1073 O O . ILE A 1 140 ? 24.718 18.689 -37.425 1.00 70.81 140 ILE A O 1
ATOM 1077 N N . LEU A 1 141 ? 24.089 20.144 -35.835 1.00 65.50 141 LEU A N 1
ATOM 1078 C CA . LEU A 1 141 ? 23.250 19.205 -35.083 1.00 65.50 141 LEU A CA 1
ATOM 1079 C C . LEU A 1 141 ? 22.005 18.861 -35.903 1.00 65.50 141 LEU A C 1
ATOM 1081 O O . LEU A 1 141 ? 21.218 19.738 -36.258 1.00 65.50 141 LEU A O 1
ATOM 1085 N N . LYS A 1 142 ? 21.795 17.572 -36.160 1.00 66.19 142 LYS A N 1
ATOM 1086 C CA . LYS A 1 142 ? 20.598 17.083 -36.835 1.00 66.19 142 LYS A CA 1
ATOM 1087 C C . LYS A 1 142 ? 19.421 17.199 -35.868 1.00 66.19 142 LYS A C 1
ATOM 1089 O O . LYS A 1 142 ? 19.413 16.534 -34.832 1.00 66.19 142 LYS A O 1
ATOM 1094 N N . ALA A 1 143 ? 18.436 18.035 -36.199 1.00 60.03 143 ALA A N 1
ATOM 1095 C CA . ALA A 1 143 ? 17.217 18.151 -35.404 1.00 60.03 143 ALA A CA 1
ATOM 1096 C C . ALA A 1 143 ? 16.586 16.754 -35.214 1.00 60.03 143 ALA A C 1
ATOM 1098 O O . ALA A 1 143 ? 16.498 15.991 -36.188 1.00 60.03 143 ALA A O 1
ATOM 1099 N N . PRO A 1 144 ? 16.183 16.376 -33.987 1.00 60.09 144 PRO A N 1
ATOM 1100 C CA . PRO A 1 144 ? 15.522 15.100 -33.768 1.00 60.09 144 PRO A CA 1
ATOM 1101 C C . PRO A 1 144 ? 14.252 15.056 -34.619 1.00 60.09 144 PRO A C 1
ATOM 1103 O O . PRO A 1 144 ? 13.474 16.009 -34.636 1.00 60.09 144 PRO A O 1
ATOM 1106 N N . LYS A 1 145 ? 14.029 13.944 -35.330 1.00 59.19 145 LYS A N 1
ATOM 1107 C CA . LYS A 1 145 ? 12.710 13.677 -35.912 1.00 59.19 145 LYS A CA 1
ATOM 1108 C C . LYS A 1 145 ? 11.735 13.642 -34.740 1.00 59.19 145 LYS A C 1
ATOM 1110 O O . LYS A 1 145 ? 11.877 12.784 -33.883 1.00 59.19 145 LYS A O 1
ATOM 1115 N N . MET A 1 146 ? 10.840 14.619 -34.683 1.00 53.66 146 MET A N 1
ATOM 1116 C CA . MET A 1 146 ? 9.821 14.825 -33.657 1.00 53.66 146 MET A CA 1
ATOM 1117 C C . MET A 1 146 ? 9.213 13.482 -33.202 1.00 53.66 146 MET A C 1
ATOM 1119 O O . MET A 1 146 ? 8.427 12.879 -33.927 1.00 53.66 146 MET A O 1
ATOM 1123 N N . VAL A 1 147 ? 9.616 12.983 -32.026 1.00 56.00 147 VAL A N 1
ATOM 1124 C CA . VAL A 1 147 ? 9.056 11.768 -31.408 1.00 56.00 147 VAL A CA 1
ATOM 1125 C C . VAL A 1 147 ? 8.032 12.200 -30.371 1.00 56.00 147 VAL A C 1
ATOM 1127 O O . VAL A 1 147 ? 8.278 12.139 -29.177 1.00 56.00 147 VAL A O 1
ATOM 1130 N N . GLN A 1 148 ? 6.907 12.712 -30.845 1.00 50.78 148 GLN A N 1
ATOM 1131 C CA . GLN A 1 148 ? 5.622 12.482 -30.200 1.00 50.78 148 GLN A CA 1
ATOM 1132 C C . GLN A 1 148 ? 4.583 12.809 -31.261 1.00 50.78 148 GLN A C 1
ATOM 1134 O O . GLN A 1 148 ? 4.249 13.970 -31.487 1.00 50.78 148 GLN A O 1
ATOM 1139 N N . ALA A 1 149 ? 4.122 11.784 -31.975 1.00 52.84 149 ALA A N 1
ATOM 1140 C CA . ALA A 1 149 ? 2.862 11.926 -32.678 1.00 52.84 149 ALA A CA 1
ATOM 1141 C C . ALA A 1 149 ? 1.822 12.301 -31.615 1.00 52.84 149 ALA A C 1
ATOM 1143 O O . ALA A 1 149 ? 1.652 11.580 -30.628 1.00 52.84 149 ALA A O 1
ATOM 1144 N N . THR A 1 150 ? 1.196 13.464 -31.772 1.00 52.19 150 THR A N 1
ATOM 1145 C CA . THR A 1 150 ? -0.018 13.817 -31.041 1.00 52.19 150 THR A CA 1
ATOM 1146 C C . THR A 1 150 ? -0.974 12.633 -31.163 1.00 52.19 150 THR A C 1
ATOM 1148 O O . THR A 1 150 ? -1.241 12.176 -32.273 1.00 52.19 150 THR A O 1
ATOM 1151 N N . ILE A 1 151 ? -1.416 12.077 -30.035 1.00 58.50 151 ILE A N 1
ATOM 1152 C CA . ILE A 1 151 ? -2.356 10.953 -30.027 1.00 58.50 151 ILE A CA 1
ATOM 1153 C C . ILE A 1 151 ? -3.689 11.501 -30.547 1.00 58.50 151 ILE A C 1
ATOM 1155 O O . ILE A 1 151 ? -4.391 12.216 -29.835 1.00 58.50 151 ILE A O 1
ATOM 1159 N N . ASP A 1 152 ? -3.986 11.233 -31.817 1.00 52.69 152 ASP A N 1
ATOM 1160 C CA . ASP A 1 152 ? -5.186 11.701 -32.504 1.00 52.69 152 ASP A CA 1
ATOM 1161 C C . ASP A 1 152 ? -6.313 10.674 -32.310 1.00 52.69 152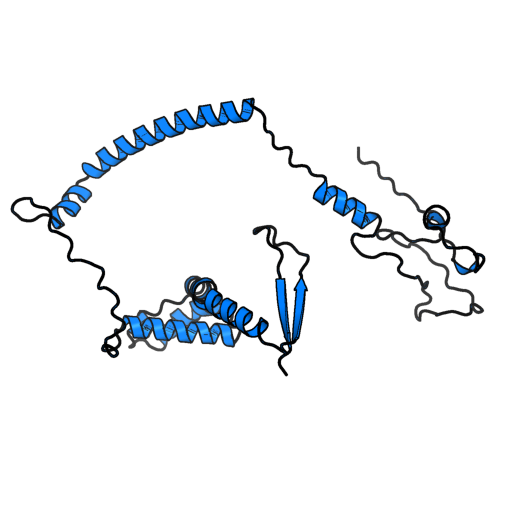 ASP A C 1
ATOM 1163 O O . ASP A 1 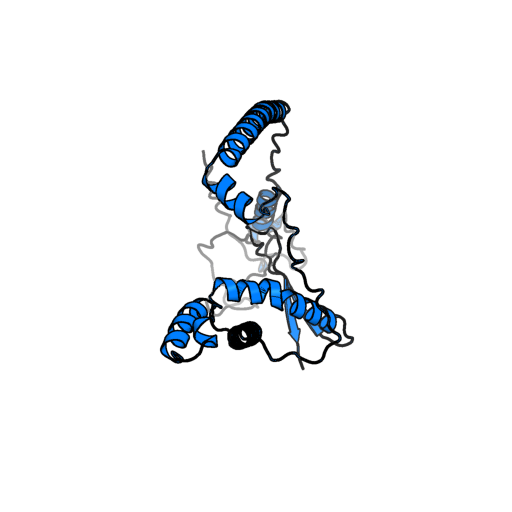152 ? -6.285 9.577 -32.869 1.00 52.69 152 ASP A O 1
ATOM 1167 N N . PHE A 1 153 ? -7.291 11.005 -31.463 1.00 59.34 153 PHE A N 1
ATOM 1168 C CA . PHE A 1 153 ? -8.426 10.133 -31.129 1.00 59.34 153 PHE A CA 1
ATOM 1169 C C . PHE A 1 153 ? -9.546 10.154 -32.187 1.00 59.34 153 PHE A C 1
ATOM 1171 O O . PHE A 1 153 ? -10.579 9.514 -31.991 1.00 59.34 153 PHE A O 1
ATOM 1178 N N . SER A 1 154 ? -9.379 10.898 -33.288 1.00 58.50 154 SER A N 1
ATOM 1179 C CA . SER A 1 154 ? -10.423 11.089 -34.305 1.00 58.50 154 SER A CA 1
ATOM 1180 C C . SER A 1 154 ? -10.397 10.066 -35.448 1.00 58.50 154 SER A C 1
ATOM 1182 O O . SER A 1 154 ? -11.364 9.962 -36.202 1.00 58.50 154 SER A O 1
ATOM 1184 N N . GLN A 1 155 ? -9.323 9.282 -35.578 1.00 56.75 155 GLN A N 1
ATOM 1185 C CA . GLN A 1 155 ? -9.147 8.340 -36.685 1.00 56.75 155 GLN A CA 1
ATOM 1186 C C . GLN A 1 155 ? -9.628 6.934 -36.297 1.00 56.75 155 GLN A C 1
ATOM 1188 O O . GLN A 1 155 ? -9.238 6.379 -35.269 1.00 56.75 155 GLN A O 1
ATOM 1193 N N . GLY A 1 156 ? -10.489 6.346 -37.134 1.00 57.44 156 GLY A N 1
ATOM 1194 C CA . GLY A 1 156 ? -10.938 4.959 -37.000 1.00 57.44 156 GLY A CA 1
ATOM 1195 C C . GLY A 1 156 ? -9.759 3.988 -36.870 1.00 57.44 156 GLY A C 1
ATOM 1196 O O . GLY A 1 156 ? -8.714 4.197 -37.481 1.00 57.44 156 GLY A O 1
ATOM 1197 N N . ARG A 1 157 ? -9.944 2.951 -36.034 1.00 55.84 157 ARG A N 1
ATOM 1198 C CA . ARG A 1 157 ? -8.904 2.014 -35.566 1.00 55.84 157 ARG A CA 1
ATOM 1199 C C . ARG A 1 157 ? -7.862 1.693 -36.656 1.00 55.84 157 ARG A C 1
ATOM 1201 O O . ARG A 1 157 ? -8.219 1.026 -37.630 1.00 55.84 157 ARG A O 1
ATOM 1208 N N . PRO A 1 158 ? -6.588 2.092 -36.480 1.00 58.16 158 PRO A N 1
ATOM 1209 C CA . PRO A 1 158 ? -5.506 1.599 -37.318 1.00 58.16 158 PRO A CA 1
ATOM 1210 C C . PRO A 1 158 ? -5.410 0.075 -37.174 1.00 58.16 158 PRO A C 1
ATOM 1212 O O . PRO A 1 158 ? -5.841 -0.488 -36.165 1.00 58.16 158 PRO A O 1
ATOM 1215 N N . LEU A 1 159 ? -4.833 -0.588 -38.177 1.00 60.56 159 LEU A N 1
ATOM 1216 C CA . LEU A 1 159 ? -4.451 -2.001 -38.121 1.00 60.56 159 LEU A CA 1
ATOM 1217 C C . LEU A 1 159 ? -3.749 -2.281 -36.770 1.00 60.56 159 LEU A C 1
ATOM 1219 O O . LEU A 1 159 ? -2.695 -1.697 -36.528 1.00 60.56 159 LEU A O 1
ATOM 1223 N N . GLU A 1 160 ? -4.358 -3.091 -35.880 1.00 69.00 160 GLU A N 1
ATOM 1224 C CA . GLU A 1 160 ? -3.861 -3.319 -34.503 1.00 69.00 160 GLU A CA 1
ATOM 1225 C C . GLU A 1 160 ? -2.371 -3.690 -34.559 1.00 69.00 160 GLU A C 1
ATOM 1227 O O . GLU A 1 160 ? -2.000 -4.733 -35.114 1.00 69.00 160 GLU A O 1
ATOM 1232 N N . SER A 1 161 ? -1.509 -2.838 -33.997 1.00 83.19 161 SER A N 1
ATOM 1233 C CA . SER A 1 161 ? -0.076 -3.103 -33.985 1.00 83.19 161 SER A CA 1
ATOM 1234 C C . SER A 1 161 ? 0.213 -4.349 -33.142 1.00 83.19 161 SER A C 1
ATOM 1236 O O . SER A 1 161 ? -0.560 -4.724 -32.254 1.00 83.19 161 SER A O 1
ATOM 1238 N N . LEU A 1 162 ? 1.345 -5.016 -33.387 1.00 84.00 162 LEU A N 1
ATOM 1239 C CA . LEU A 1 162 ? 1.751 -6.165 -32.568 1.00 84.00 162 LEU A CA 1
ATOM 1240 C C . LEU A 1 162 ? 1.801 -5.795 -31.073 1.00 84.00 162 LEU A C 1
ATOM 1242 O O . LEU A 1 162 ? 1.417 -6.600 -30.227 1.00 84.00 162 LEU A O 1
ATOM 1246 N N . GLN A 1 163 ? 2.217 -4.564 -30.760 1.00 84.12 163 GLN A N 1
ATOM 1247 C CA . GLN A 1 163 ? 2.239 -4.043 -29.395 1.00 84.12 163 GLN A CA 1
ATOM 1248 C C . GLN A 1 163 ? 0.829 -3.921 -28.811 1.00 84.12 163 GLN A C 1
ATOM 1250 O O . GLN A 1 163 ? 0.611 -4.389 -27.696 1.00 84.12 163 GLN A O 1
ATOM 1255 N N . ASP A 1 164 ? -0.142 -3.404 -29.567 1.00 87.12 164 ASP A N 1
ATOM 1256 C CA . ASP A 1 164 ? -1.535 -3.296 -29.105 1.00 87.12 164 ASP A CA 1
ATOM 1257 C C . ASP A 1 164 ? -2.126 -4.668 -28.775 1.00 87.12 164 ASP A C 1
ATOM 1259 O O . ASP A 1 164 ? -2.813 -4.841 -27.767 1.00 87.12 164 ASP A O 1
ATOM 1263 N N . ARG A 1 165 ? -1.801 -5.680 -29.587 1.00 87.31 165 ARG A N 1
ATOM 1264 C CA . ARG A 1 165 ? -2.230 -7.066 -29.358 1.00 87.31 165 ARG A CA 1
ATOM 1265 C C . ARG A 1 165 ? -1.621 -7.652 -28.084 1.00 87.31 165 ARG A C 1
ATOM 1267 O O . ARG A 1 165 ? -2.322 -8.351 -27.352 1.00 87.31 165 ARG A O 1
ATOM 1274 N N . VAL A 1 166 ? -0.350 -7.354 -27.801 1.00 90.88 166 VAL A N 1
ATOM 1275 C CA . VAL A 1 166 ? 0.323 -7.763 -26.555 1.00 90.88 166 VAL A CA 1
ATOM 1276 C C . VAL A 1 166 ? -0.308 -7.065 -25.356 1.00 90.88 166 VAL A C 1
ATOM 1278 O O . VAL A 1 166 ? -0.722 -7.743 -24.421 1.00 90.88 166 VAL A O 1
ATOM 1281 N N . VAL A 1 167 ? -0.470 -5.741 -25.398 1.00 89.44 167 VAL A N 1
ATOM 1282 C CA . VAL A 1 167 ? -1.065 -4.973 -24.291 1.00 89.44 167 VAL A CA 1
ATOM 1283 C C . VAL A 1 167 ? -2.494 -5.434 -24.005 1.00 89.44 167 VAL A C 1
ATOM 1285 O O . VAL A 1 167 ? -2.871 -5.605 -22.848 1.00 89.44 167 VAL A O 1
ATOM 1288 N N . LYS A 1 168 ? -3.285 -5.713 -25.045 1.00 89.88 168 LYS A N 1
ATOM 1289 C CA . LYS A 1 168 ? -4.640 -6.261 -24.908 1.00 89.88 168 LYS A CA 1
ATOM 1290 C C . LYS A 1 168 ? -4.639 -7.626 -24.222 1.00 89.88 168 LYS A C 1
ATOM 1292 O O . LYS A 1 168 ? -5.449 -7.849 -23.325 1.00 89.88 168 LYS A O 1
ATOM 1297 N N . ALA A 1 169 ? -3.727 -8.521 -24.604 1.00 91.06 169 ALA A N 1
ATOM 1298 C CA . ALA A 1 169 ? -3.580 -9.821 -23.954 1.00 91.06 169 ALA A CA 1
ATOM 1299 C C . ALA A 1 169 ? -3.170 -9.676 -22.478 1.00 91.06 169 ALA A C 1
ATOM 1301 O O . ALA A 1 169 ? -3.754 -10.327 -21.614 1.00 91.06 169 ALA A O 1
ATOM 1302 N N . GLU A 1 170 ? -2.224 -8.785 -22.173 1.00 91.38 170 GLU A N 1
ATOM 1303 C CA . GLU A 1 170 ? -1.789 -8.494 -20.802 1.00 91.38 170 GLU A CA 1
ATOM 1304 C C . GLU A 1 170 ? -2.915 -7.895 -19.947 1.00 91.38 170 GLU A C 1
ATOM 1306 O O . GLU A 1 170 ? -3.090 -8.299 -18.799 1.00 91.38 170 GLU A O 1
ATOM 1311 N N . ALA A 1 171 ? -3.725 -6.990 -20.502 1.00 89.88 171 ALA A N 1
ATOM 1312 C CA . ALA A 1 171 ? -4.862 -6.394 -19.803 1.00 89.88 171 ALA A CA 1
ATOM 1313 C C . ALA A 1 171 ? -5.955 -7.429 -19.483 1.00 89.88 171 ALA A C 1
ATOM 1315 O O . ALA A 1 171 ? -6.463 -7.475 -18.361 1.00 89.88 171 ALA A O 1
ATOM 1316 N N . VAL A 1 172 ? -6.295 -8.294 -20.446 1.00 90.62 172 VAL A N 1
ATOM 1317 C CA . VAL A 1 172 ? -7.275 -9.377 -20.245 1.00 90.62 172 VAL A CA 1
ATOM 1318 C C . VAL A 1 172 ? -6.756 -10.401 -19.237 1.00 90.62 172 VAL A C 1
ATOM 1320 O O . VAL A 1 172 ? -7.509 -10.851 -18.369 1.00 90.62 172 VAL A O 1
ATOM 1323 N N . PHE A 1 173 ? -5.470 -10.744 -19.310 1.00 93.06 173 PHE A N 1
ATOM 1324 C CA . PHE A 1 173 ? -4.824 -11.616 -18.337 1.00 93.06 173 PHE A CA 1
ATOM 1325 C C . PHE A 1 173 ? -4.892 -11.023 -16.927 1.00 93.06 173 PHE A C 1
ATOM 1327 O O . PHE A 1 173 ? -5.343 -11.702 -16.004 1.00 93.06 173 PHE A O 1
ATOM 1334 N N . ALA A 1 174 ? -4.534 -9.746 -16.771 1.00 91.50 174 ALA A N 1
ATOM 1335 C CA . ALA A 1 174 ? -4.568 -9.063 -15.485 1.00 91.50 174 ALA A CA 1
ATOM 1336 C C . ALA A 1 174 ? -5.973 -9.064 -14.870 1.00 91.50 174 ALA A C 1
ATOM 1338 O O . ALA A 1 174 ? -6.150 -9.461 -13.717 1.00 91.50 174 ALA A O 1
ATOM 1339 N N . LEU A 1 175 ? -6.987 -8.719 -15.667 1.00 90.50 175 LEU A N 1
ATOM 1340 C CA . LEU A 1 175 ? -8.379 -8.730 -15.223 1.00 90.50 175 LEU A CA 1
ATOM 1341 C C . LEU A 1 175 ? -8.844 -10.139 -14.821 1.00 90.50 175 LEU A C 1
ATOM 1343 O O . LEU A 1 175 ? -9.567 -10.295 -13.837 1.00 90.50 175 LEU A O 1
ATOM 1347 N N . SER A 1 176 ? -8.406 -11.169 -15.547 1.00 91.38 176 SER A N 1
ATOM 1348 C CA . SER A 1 176 ? -8.749 -12.565 -15.252 1.00 91.38 176 SER A CA 1
ATOM 1349 C C . SER A 1 176 ? -8.162 -13.013 -13.914 1.00 91.38 176 SER A C 1
ATOM 1351 O O . SER A 1 176 ? -8.899 -13.543 -13.081 1.00 91.38 176 SER A O 1
ATOM 1353 N N . VAL A 1 177 ? -6.875 -12.730 -13.672 1.00 91.69 177 VAL A N 1
ATOM 1354 C CA . VAL A 1 177 ? -6.190 -13.027 -12.402 1.00 91.69 177 VAL A CA 1
ATOM 1355 C C . VAL A 1 177 ? -6.904 -12.348 -11.234 1.00 91.69 177 VAL A C 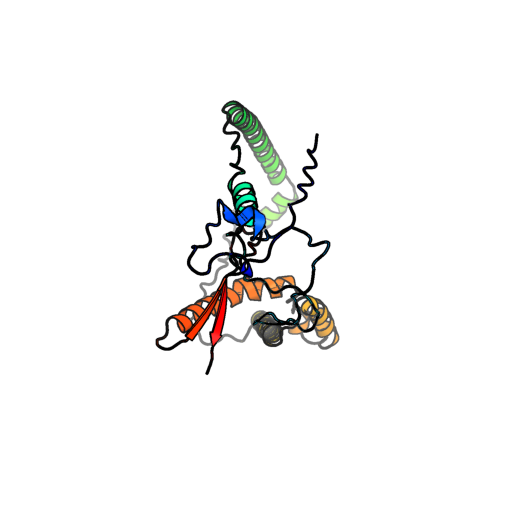1
ATOM 1357 O O . VAL A 1 177 ? -7.217 -13.009 -10.245 1.00 91.69 177 VAL A O 1
ATOM 1360 N N . MET A 1 178 ? -7.241 -11.062 -11.379 1.00 88.56 178 MET A N 1
ATOM 1361 C CA . MET A 1 178 ? -7.976 -10.305 -10.362 1.00 88.56 178 MET A CA 1
ATOM 1362 C C . MET A 1 178 ? -9.369 -10.886 -10.100 1.00 88.56 178 MET A C 1
ATOM 1364 O O . MET A 1 178 ? -9.736 -11.114 -8.952 1.00 88.56 178 MET A O 1
ATOM 1368 N N . SER A 1 179 ? -10.141 -11.161 -11.157 1.00 88.31 179 SER A N 1
ATOM 1369 C CA . SER A 1 179 ? -11.524 -11.649 -11.035 1.00 88.31 179 SER A CA 1
ATOM 1370 C C . SER A 1 179 ? -11.631 -13.022 -10.368 1.00 88.31 179 SER A C 1
ATOM 1372 O O . SER A 1 179 ? -12.655 -13.340 -9.767 1.00 88.31 179 SER A O 1
ATOM 1374 N N . LYS A 1 180 ? -10.582 -13.843 -10.484 1.00 91.44 180 LYS A N 1
ATOM 1375 C CA . LYS A 1 180 ? -10.512 -15.194 -9.918 1.00 91.44 180 LYS A CA 1
ATOM 1376 C C . LYS A 1 180 ? -9.709 -15.264 -8.619 1.00 91.44 180 LYS A C 1
ATOM 1378 O O . LYS A 1 180 ? -9.591 -16.349 -8.062 1.00 91.44 180 LYS A O 1
ATOM 1383 N N . GLY A 1 181 ? -9.163 -14.142 -8.142 1.00 89.12 181 GLY A N 1
ATOM 1384 C CA . GLY A 1 181 ? -8.349 -14.101 -6.925 1.00 89.12 181 GLY A CA 1
ATOM 1385 C C . GLY A 1 181 ? -7.072 -14.940 -7.019 1.00 89.12 181 GLY A C 1
ATOM 1386 O O . GLY A 1 181 ? -6.614 -15.481 -6.016 1.00 89.12 181 GLY A O 1
ATOM 1387 N N . ILE A 1 182 ? -6.512 -15.095 -8.222 1.00 91.50 182 ILE A N 1
ATOM 1388 C CA . ILE A 1 182 ? -5.295 -15.887 -8.422 1.00 91.50 182 ILE A CA 1
ATOM 1389 C C . ILE A 1 182 ? -4.088 -15.083 -7.889 1.00 91.50 182 ILE A C 1
ATOM 1391 O O . ILE A 1 182 ? -3.984 -13.885 -8.165 1.00 91.50 182 ILE A O 1
ATOM 1395 N N . PRO A 1 183 ? -3.147 -15.702 -7.148 1.00 91.06 183 PRO A N 1
ATOM 1396 C CA . PRO A 1 183 ? -1.958 -15.010 -6.652 1.00 91.06 183 PRO A CA 1
ATOM 1397 C C . PRO A 1 183 ? -1.086 -14.436 -7.777 1.00 91.06 183 PRO A C 1
ATOM 1399 O O . PRO A 1 183 ? -0.816 -15.113 -8.766 1.00 91.06 183 PRO A O 1
ATOM 1402 N N . TYR A 1 184 ? -0.544 -13.225 -7.600 1.00 90.69 184 TYR A N 1
ATOM 1403 C CA . TYR A 1 184 ? 0.305 -12.585 -8.620 1.00 90.69 184 TYR A CA 1
ATOM 1404 C C . TYR A 1 184 ? 1.609 -13.333 -8.915 1.00 90.69 184 TYR A C 1
ATOM 1406 O O . TYR A 1 184 ? 2.162 -13.171 -9.997 1.00 90.69 184 TYR A O 1
ATOM 1414 N N . SER A 1 185 ? 2.096 -14.169 -7.993 1.00 90.25 185 SER A N 1
ATOM 1415 C CA . SER A 1 185 ? 3.248 -15.050 -8.238 1.00 90.25 185 SER A CA 1
ATOM 1416 C C . SER A 1 185 ? 2.992 -16.062 -9.357 1.00 90.25 185 SER A C 1
ATOM 1418 O O . SER A 1 185 ? 3.932 -16.480 -10.025 1.00 90.25 185 SER A O 1
ATOM 1420 N N . TRP A 1 186 ? 1.730 -16.421 -9.608 1.00 92.38 186 TRP A N 1
ATOM 1421 C CA . TRP A 1 186 ? 1.366 -17.315 -10.704 1.00 92.38 186 TRP A CA 1
ATOM 1422 C C . TRP A 1 186 ? 1.661 -16.705 -12.083 1.00 92.38 186 TRP A C 1
ATOM 1424 O O . TRP A 1 186 ? 1.921 -17.434 -13.038 1.00 92.38 186 TRP A O 1
ATOM 1434 N N . ALA A 1 187 ? 1.691 -15.372 -12.190 1.00 91.31 187 ALA A N 1
ATOM 1435 C CA . ALA A 1 187 ? 1.990 -14.679 -13.439 1.00 91.31 187 ALA A CA 1
ATOM 1436 C C . ALA A 1 187 ? 3.402 -14.981 -13.966 1.00 91.31 187 ALA A C 1
ATOM 1438 O O . ALA A 1 187 ? 3.591 -15.106 -15.174 1.00 91.31 187 ALA A O 1
ATOM 1439 N N . ASP A 1 188 ? 4.374 -15.172 -13.070 1.00 92.06 188 ASP A N 1
ATOM 1440 C CA . ASP A 1 188 ? 5.749 -15.506 -13.456 1.00 92.06 188 ASP A CA 1
ATOM 1441 C C . ASP A 1 188 ? 5.815 -16.905 -14.089 1.00 92.06 188 ASP A C 1
ATOM 1443 O O . ASP A 1 188 ? 6.470 -17.106 -15.110 1.00 92.06 188 ASP A O 1
ATOM 1447 N N . THR A 1 189 ? 5.062 -17.863 -13.539 1.00 91.88 189 THR A N 1
ATOM 1448 C CA . THR A 1 189 ? 4.921 -19.204 -14.121 1.00 91.88 189 THR A CA 1
ATOM 1449 C C . THR A 1 189 ? 4.155 -19.166 -15.444 1.00 91.88 189 THR A C 1
ATOM 1451 O O . THR A 1 189 ? 4.528 -19.856 -16.392 1.00 91.88 189 THR A O 1
ATOM 1454 N N . ALA A 1 190 ? 3.110 -18.339 -15.543 1.00 90.31 190 ALA A N 1
ATOM 1455 C CA . ALA A 1 190 ? 2.311 -18.201 -16.756 1.00 90.31 190 ALA A CA 1
ATOM 1456 C C . ALA A 1 190 ? 3.142 -17.705 -17.952 1.00 90.31 190 ALA A C 1
ATOM 1458 O O . ALA A 1 190 ? 2.963 -18.213 -19.057 1.00 90.31 190 ALA A O 1
ATOM 1459 N N . ILE A 1 191 ? 4.090 -16.781 -17.741 1.00 90.31 191 ILE A N 1
ATOM 1460 C CA . ILE A 1 191 ? 5.000 -16.306 -18.799 1.00 90.31 191 ILE A CA 1
ATOM 1461 C C . ILE A 1 191 ? 5.784 -17.468 -19.418 1.00 90.31 191 ILE A C 1
ATOM 1463 O O . ILE A 1 191 ? 5.852 -17.586 -20.642 1.00 90.31 191 ILE A O 1
ATOM 1467 N N . GLU A 1 192 ? 6.368 -18.331 -18.587 1.00 90.25 192 GLU A N 1
ATOM 1468 C CA . GLU A 1 192 ? 7.162 -19.467 -19.064 1.00 90.25 192 GLU A CA 1
ATOM 1469 C C . GLU A 1 192 ? 6.283 -20.515 -19.756 1.00 90.25 192 GLU A C 1
ATOM 1471 O O . GLU A 1 192 ? 6.629 -21.003 -20.834 1.00 90.25 192 GLU A O 1
ATOM 1476 N N . ILE A 1 193 ? 5.092 -20.781 -19.210 1.00 91.25 193 ILE A N 1
ATOM 1477 C CA . ILE A 1 193 ? 4.110 -21.673 -19.837 1.00 91.25 193 ILE A CA 1
ATOM 1478 C C . ILE A 1 193 ? 3.702 -21.148 -21.218 1.00 91.25 193 ILE A C 1
ATOM 1480 O O . ILE A 1 193 ? 3.694 -21.920 -22.173 1.00 91.25 193 ILE A O 1
ATOM 1484 N N . TYR A 1 194 ? 3.398 -19.856 -21.369 1.00 91.50 194 TYR A N 1
ATOM 1485 C CA . TYR A 1 194 ? 2.946 -19.302 -22.649 1.00 91.50 194 TYR A CA 1
ATOM 1486 C C . TYR A 1 194 ? 4.017 -19.359 -23.736 1.00 91.50 194 TYR A C 1
ATOM 1488 O O . TYR A 1 194 ? 3.685 -19.633 -24.890 1.00 91.50 194 TYR A O 1
ATOM 1496 N N . LYS A 1 195 ? 5.294 -19.167 -23.388 1.00 88.62 195 LYS A N 1
ATOM 1497 C CA . LYS A 1 195 ? 6.409 -19.300 -24.341 1.00 88.62 195 LYS A CA 1
ATOM 1498 C C . LYS A 1 195 ? 6.544 -20.726 -24.878 1.00 88.62 195 LYS A C 1
ATOM 1500 O O . LYS A 1 195 ? 6.830 -20.900 -26.061 1.00 88.62 195 LYS A O 1
ATOM 1505 N N . VAL A 1 196 ? 6.327 -21.731 -24.027 1.00 91.00 196 VAL A N 1
ATOM 1506 C CA . VAL A 1 196 ? 6.400 -23.151 -24.409 1.00 91.00 196 VAL A CA 1
ATOM 1507 C C . VAL A 1 196 ? 5.137 -23.586 -25.153 1.00 91.00 196 VAL A C 1
ATOM 1509 O O . VAL A 1 196 ? 5.222 -24.208 -26.208 1.00 91.00 196 VAL A O 1
ATOM 1512 N N . MET A 1 197 ? 3.964 -23.224 -24.633 1.00 91.94 197 MET A N 1
ATOM 1513 C CA . MET A 1 197 ? 2.659 -23.602 -25.180 1.00 91.94 197 MET A CA 1
ATOM 1514 C C . MET A 1 197 ? 2.387 -22.953 -26.544 1.00 91.94 197 MET A C 1
ATOM 1516 O O . MET A 1 197 ? 1.775 -23.573 -27.409 1.00 91.94 197 MET A O 1
ATOM 1520 N N . PHE A 1 198 ? 2.862 -21.721 -26.756 1.00 91.62 198 PHE A N 1
ATOM 1521 C CA . PHE A 1 198 ? 2.641 -20.942 -27.976 1.00 91.62 198 PHE A CA 1
ATOM 1522 C C . PHE A 1 198 ? 3.959 -20.473 -28.605 1.00 91.62 198 PHE A C 1
ATOM 1524 O O . PHE A 1 198 ? 4.150 -19.291 -28.896 1.00 91.62 198 PHE A O 1
ATOM 1531 N N . SER A 1 199 ? 4.862 -21.414 -28.870 1.00 83.12 199 SER A N 1
ATOM 1532 C CA . SER A 1 199 ? 6.203 -21.166 -29.428 1.00 83.12 199 SER A CA 1
ATOM 1533 C C . SER A 1 199 ? 6.224 -20.404 -30.766 1.00 83.12 199 SER A C 1
ATOM 1535 O O . SER A 1 199 ? 7.182 -19.684 -31.061 1.00 83.12 199 SER A O 1
ATOM 1537 N N . ASN A 1 200 ? 5.150 -20.494 -31.555 1.00 89.44 200 ASN A N 1
ATOM 1538 C CA . ASN A 1 200 ? 5.016 -19.811 -32.848 1.00 89.44 200 ASN A CA 1
ATOM 1539 C C . ASN A 1 200 ? 4.388 -18.407 -32.753 1.00 89.44 200 ASN A C 1
ATOM 1541 O O . ASN A 1 200 ? 4.327 -17.699 -33.754 1.00 89.44 200 ASN A O 1
ATOM 1545 N N . SER A 1 201 ? 3.917 -17.983 -31.576 1.00 90.50 201 SER A N 1
ATOM 1546 C CA . SER A 1 201 ? 3.219 -16.704 -31.407 1.00 90.50 201 SER A CA 1
ATOM 1547 C C . SER A 1 201 ? 4.174 -15.584 -31.000 1.00 90.50 201 SER A C 1
ATOM 1549 O O . SER A 1 201 ? 4.798 -15.630 -29.940 1.00 90.50 201 SER A O 1
ATOM 1551 N N . GLU A 1 202 ? 4.238 -14.519 -31.801 1.00 87.50 202 GLU A N 1
ATOM 1552 C CA . GLU A 1 202 ? 4.978 -13.300 -31.442 1.00 87.50 202 GLU A CA 1
ATOM 1553 C C . GLU A 1 202 ? 4.387 -12.601 -30.208 1.00 87.50 202 GLU A C 1
ATOM 1555 O O . GLU A 1 202 ? 5.119 -11.995 -29.428 1.00 87.50 202 GLU A O 1
ATOM 1560 N N . VAL A 1 203 ? 3.075 -12.733 -29.983 1.00 87.56 203 VAL A N 1
ATOM 1561 C CA . VAL A 1 203 ? 2.404 -12.170 -28.802 1.00 87.56 203 VAL A CA 1
ATOM 1562 C C . VAL A 1 203 ? 2.861 -12.887 -27.535 1.00 87.56 203 VAL A C 1
ATOM 1564 O O . VAL A 1 203 ? 3.159 -12.230 -26.545 1.00 87.56 203 VAL A O 1
ATOM 1567 N N . ALA A 1 204 ? 2.973 -14.219 -27.571 1.00 87.88 204 ALA A N 1
ATOM 1568 C CA . ALA A 1 204 ? 3.428 -15.005 -26.424 1.00 87.88 204 ALA A CA 1
ATOM 1569 C C . ALA A 1 204 ? 4.916 -14.778 -26.116 1.00 87.88 204 ALA A C 1
ATOM 1571 O O . ALA A 1 204 ? 5.297 -14.721 -24.950 1.00 87.88 204 ALA A O 1
ATOM 1572 N N . LYS A 1 205 ? 5.751 -14.579 -27.146 1.00 88.25 205 LYS A N 1
ATOM 1573 C CA . LYS A 1 205 ? 7.171 -14.224 -26.975 1.00 88.25 205 LYS A CA 1
ATOM 1574 C C . LYS A 1 205 ? 7.361 -12.854 -26.324 1.00 88.25 205 LYS A C 1
ATOM 1576 O O . LYS A 1 205 ? 8.259 -12.696 -25.503 1.00 88.25 205 LYS A O 1
ATOM 1581 N N . ASN A 1 206 ? 6.515 -11.889 -26.683 1.00 89.06 206 ASN A N 1
ATOM 1582 C CA . ASN A 1 206 ? 6.577 -10.515 -26.177 1.00 89.06 206 ASN A CA 1
ATOM 1583 C C . ASN A 1 206 ? 5.738 -10.287 -24.906 1.00 89.06 206 ASN A C 1
ATOM 1585 O O . ASN A 1 206 ? 5.759 -9.191 -24.343 1.00 89.06 206 ASN A O 1
ATOM 1589 N N . PHE A 1 207 ? 5.007 -11.301 -24.440 1.00 90.56 207 PHE A N 1
ATOM 1590 C CA . PHE A 1 207 ? 4.230 -11.233 -23.210 1.00 90.56 207 PHE A CA 1
ATOM 1591 C C . PHE A 1 207 ? 5.168 -11.131 -22.000 1.00 90.56 207 PHE A C 1
ATOM 1593 O O . PHE A 1 207 ? 6.002 -12.005 -21.766 1.00 90.56 207 PHE A O 1
ATOM 1600 N N . SER A 1 208 ? 5.036 -10.056 -21.220 1.00 87.38 208 SER A N 1
ATOM 1601 C CA . SER A 1 208 ? 5.956 -9.730 -20.116 1.00 87.38 208 SER A CA 1
ATOM 1602 C C . SER A 1 208 ? 5.230 -9.369 -18.816 1.00 87.38 208 SER A C 1
ATOM 1604 O O . SER A 1 208 ? 5.818 -8.783 -17.905 1.00 87.38 208 SER A O 1
ATOM 1606 N N . CYS A 1 209 ? 3.940 -9.705 -18.709 1.00 90.12 209 CYS A N 1
ATOM 1607 C CA . CYS A 1 209 ? 3.115 -9.421 -17.535 1.00 90.12 209 CYS A CA 1
ATOM 1608 C C . CYS A 1 209 ? 3.418 -10.383 -16.376 1.00 90.12 209 CYS A C 1
ATOM 1610 O O . CYS A 1 209 ? 2.671 -11.321 -16.119 1.00 90.12 209 CYS A O 1
ATOM 1612 N N . GLY A 1 210 ? 4.545 -10.152 -15.698 1.00 89.00 210 GLY A N 1
ATOM 1613 C CA . GLY A 1 210 ? 4.944 -10.881 -14.489 1.00 89.00 210 GLY A CA 1
ATOM 1614 C C . GLY A 1 210 ? 4.385 -10.233 -13.226 1.00 89.00 210 GLY A C 1
ATOM 1615 O O . GLY A 1 210 ? 3.693 -9.213 -13.296 1.00 89.00 210 GLY A O 1
ATOM 1616 N N . ARG A 1 211 ? 4.733 -10.763 -12.050 1.00 91.44 211 ARG A N 1
ATOM 1617 C CA . ARG A 1 211 ? 4.148 -10.343 -10.762 1.00 91.44 211 ARG A CA 1
ATOM 1618 C C . ARG A 1 211 ? 4.194 -8.832 -10.512 1.00 91.44 211 ARG A C 1
ATOM 1620 O O . ARG A 1 211 ? 3.231 -8.256 -10.018 1.00 91.44 211 ARG A O 1
ATOM 1627 N N . HIS A 1 212 ? 5.308 -8.184 -10.858 1.00 90.81 212 HIS A N 1
ATOM 1628 C CA . HIS A 1 212 ? 5.510 -6.759 -10.598 1.00 90.81 212 HIS A CA 1
ATOM 1629 C C . HIS A 1 212 ? 4.667 -5.915 -11.546 1.00 90.81 212 HIS A C 1
ATOM 1631 O O . HIS A 1 212 ? 3.901 -5.068 -11.098 1.00 90.81 212 HIS A O 1
ATOM 1637 N N . LYS A 1 213 ? 4.756 -6.195 -12.852 1.00 89.88 213 LYS A N 1
ATOM 1638 C CA . LYS A 1 213 ? 3.970 -5.501 -13.875 1.00 89.88 213 LYS A CA 1
ATOM 1639 C C . LYS A 1 213 ? 2.474 -5.682 -13.623 1.00 89.88 213 LYS A C 1
ATOM 1641 O O . LYS A 1 213 ? 1.732 -4.711 -13.684 1.00 89.88 213 LYS A O 1
ATOM 1646 N N . LEU A 1 214 ? 2.053 -6.888 -13.255 1.00 90.56 214 LEU A N 1
ATOM 1647 C CA . LEU A 1 214 ? 0.674 -7.192 -12.897 1.00 90.56 214 LEU A CA 1
ATOM 1648 C C . LEU A 1 214 ? 0.203 -6.418 -11.657 1.00 90.56 214 LEU A C 1
ATOM 1650 O O . LEU A 1 214 ? -0.885 -5.843 -11.677 1.00 90.56 214 LEU A O 1
ATOM 1654 N N . SER A 1 215 ? 1.031 -6.347 -10.610 1.00 89.50 215 SER A N 1
ATOM 1655 C CA . SER A 1 215 ? 0.738 -5.546 -9.416 1.00 89.50 215 SER A CA 1
ATOM 1656 C C . SER A 1 215 ? 0.552 -4.070 -9.765 1.00 89.50 215 SER A C 1
ATOM 1658 O O . SER A 1 215 ? -0.449 -3.490 -9.364 1.00 89.50 215 SER A O 1
ATOM 1660 N N . TYR A 1 216 ? 1.465 -3.486 -10.548 1.00 87.62 216 TYR A N 1
ATOM 1661 C CA . TYR A 1 216 ? 1.390 -2.081 -10.965 1.00 87.62 216 TYR A CA 1
ATOM 1662 C C . TYR A 1 216 ? 0.177 -1.791 -11.852 1.00 87.62 216 TYR A C 1
ATOM 1664 O O . TYR A 1 216 ? -0.541 -0.821 -11.627 1.00 87.62 216 TYR A O 1
ATOM 1672 N N . VAL A 1 217 ? -0.096 -2.644 -12.844 1.00 88.19 217 VAL A N 1
ATOM 1673 C CA . VAL A 1 217 ? -1.280 -2.505 -13.709 1.00 88.19 217 VAL A CA 1
ATOM 1674 C C . VAL A 1 217 ? -2.559 -2.553 -12.876 1.00 88.19 217 VAL A C 1
ATOM 1676 O O . VAL A 1 217 ? -3.498 -1.802 -13.136 1.00 88.19 217 VAL A O 1
ATOM 1679 N N . THR A 1 218 ? -2.584 -3.395 -11.845 1.00 87.06 218 THR A N 1
ATOM 1680 C CA . THR A 1 218 ? -3.735 -3.523 -10.954 1.00 87.06 218 THR A CA 1
ATOM 1681 C C . THR A 1 218 ? -3.889 -2.316 -10.029 1.00 87.06 218 THR A C 1
ATOM 1683 O O . THR A 1 218 ? -4.972 -1.736 -9.974 1.00 87.06 218 THR A O 1
ATOM 1686 N N . SER A 1 219 ? -2.834 -1.918 -9.311 1.00 85.19 219 SER A N 1
ATOM 1687 C CA . SER A 1 219 ? -2.903 -0.845 -8.312 1.00 85.19 219 SER A CA 1
ATOM 1688 C C . SER A 1 219 ? -2.995 0.541 -8.939 1.00 85.19 219 SER A C 1
ATOM 1690 O O . SER A 1 219 ? -3.856 1.328 -8.552 1.00 85.19 219 SER A O 1
ATOM 1692 N N . ASP A 1 220 ? -2.142 0.823 -9.920 1.00 85.88 220 ASP A N 1
ATOM 1693 C CA . ASP A 1 220 ? -1.920 2.176 -10.434 1.00 85.88 220 ASP A CA 1
ATOM 1694 C C . ASP A 1 220 ? -2.676 2.395 -11.747 1.00 85.88 220 ASP A C 1
ATOM 1696 O O . ASP A 1 220 ? -3.122 3.505 -12.028 1.00 85.88 220 ASP A O 1
ATOM 1700 N N . GLY A 1 221 ? -2.861 1.334 -12.539 1.00 83.62 221 GLY A N 1
ATOM 1701 C CA . GLY A 1 221 ? -3.636 1.384 -13.779 1.00 83.62 221 GLY A CA 1
ATOM 1702 C C . GLY A 1 221 ? -5.142 1.304 -13.529 1.00 83.62 221 GLY A C 1
ATOM 1703 O O . GLY A 1 221 ? -5.887 2.247 -13.788 1.00 83.62 221 GLY A O 1
ATOM 1704 N N . LEU A 1 222 ? -5.607 0.157 -13.031 1.00 84.25 222 LEU A N 1
ATOM 1705 C CA . LEU A 1 222 ? -7.033 -0.134 -12.855 1.00 84.25 222 LEU A CA 1
ATOM 1706 C C . LEU A 1 222 ? -7.604 0.416 -11.540 1.00 84.25 222 LEU A C 1
ATOM 1708 O O . LEU A 1 222 ? -8.773 0.809 -11.492 1.00 84.25 222 LEU A O 1
ATOM 1712 N N . GLY A 1 223 ? -6.793 0.465 -10.482 1.00 84.88 223 GLY A N 1
ATOM 1713 C CA . GLY A 1 223 ? -7.200 0.895 -9.144 1.00 84.88 223 GLY A CA 1
ATOM 1714 C C . GLY A 1 223 ? -7.919 2.250 -9.105 1.00 84.88 223 GLY A C 1
ATOM 1715 O O . GLY A 1 223 ? -9.022 2.311 -8.553 1.00 84.88 223 GLY A O 1
ATOM 1716 N N . PRO A 1 224 ? -7.386 3.326 -9.723 1.00 88.12 224 PRO A N 1
ATOM 1717 C CA . PRO A 1 224 ? -8.040 4.635 -9.723 1.00 88.12 224 PRO A CA 1
ATOM 1718 C C . PRO A 1 224 ? -9.425 4.619 -10.377 1.00 88.12 224 PRO A C 1
ATOM 1720 O O . PRO A 1 224 ? -10.357 5.232 -9.854 1.00 88.12 224 PRO A O 1
ATOM 1723 N N . TYR A 1 225 ? -9.586 3.882 -11.481 1.00 87.31 225 TYR A N 1
ATOM 1724 C CA . TYR A 1 225 ? -10.864 3.761 -12.184 1.00 87.31 225 TYR A CA 1
ATOM 1725 C C . TYR A 1 225 ? -11.918 3.066 -11.317 1.00 87.31 225 TYR A C 1
ATOM 1727 O O . TYR A 1 225 ? -13.022 3.586 -11.140 1.00 87.31 225 TYR A O 1
ATOM 1735 N N . PHE A 1 226 ? -11.577 1.915 -10.730 1.00 85.50 226 PHE A N 1
ATOM 1736 C CA . PHE A 1 226 ? -12.504 1.188 -9.862 1.00 85.50 226 PHE A CA 1
ATOM 1737 C C . PHE A 1 226 ? -12.842 1.980 -8.601 1.00 85.50 226 PHE A C 1
ATOM 1739 O O . PHE A 1 226 ? -14.007 2.024 -8.215 1.00 85.50 226 PHE A O 1
ATOM 1746 N N . LYS A 1 227 ? -11.866 2.678 -8.010 1.00 85.31 227 LYS A N 1
ATOM 1747 C CA . LYS A 1 227 ? -12.091 3.578 -6.873 1.00 85.31 227 LYS A CA 1
ATOM 1748 C C . LYS A 1 227 ? -13.072 4.699 -7.221 1.00 85.31 227 LYS A C 1
ATOM 1750 O O . LYS A 1 227 ? -14.024 4.922 -6.478 1.00 85.31 227 LYS A O 1
ATOM 1755 N N . ALA A 1 228 ? -12.880 5.379 -8.352 1.00 88.00 228 ALA A N 1
ATOM 1756 C CA . ALA A 1 228 ? -13.779 6.442 -8.804 1.00 88.00 228 ALA A CA 1
ATOM 1757 C C . ALA A 1 228 ? -15.202 5.922 -9.066 1.00 88.00 228 ALA A C 1
ATOM 1759 O O . ALA A 1 228 ? -16.189 6.558 -8.686 1.00 88.00 228 ALA A O 1
ATOM 1760 N N . LYS A 1 229 ? -15.314 4.731 -9.664 1.00 86.75 229 LYS A N 1
ATOM 1761 C CA . LYS A 1 229 ? -16.599 4.074 -9.914 1.00 86.75 229 LYS A CA 1
ATOM 1762 C C . LYS A 1 229 ? -17.307 3.700 -8.612 1.00 86.75 229 LYS A C 1
ATOM 1764 O O . LYS A 1 229 ? -18.481 4.005 -8.467 1.00 86.75 229 LYS A O 1
ATOM 1769 N N . VAL A 1 230 ? -16.585 3.128 -7.649 1.00 85.12 230 VAL A N 1
ATOM 1770 C CA . VAL A 1 230 ? -17.088 2.830 -6.298 1.00 85.12 230 VAL A CA 1
ATOM 1771 C C . VAL A 1 230 ? -17.621 4.086 -5.610 1.00 85.12 230 VAL A C 1
ATOM 1773 O O . VAL A 1 230 ? -18.736 4.062 -5.103 1.00 85.12 230 VAL A O 1
ATOM 1776 N N . ILE A 1 231 ? -16.879 5.197 -5.640 1.00 85.56 231 ILE A N 1
ATOM 1777 C CA . ILE A 1 231 ? -17.332 6.471 -5.056 1.00 85.56 231 ILE A CA 1
ATOM 1778 C C . ILE A 1 231 ? -18.616 6.959 -5.737 1.00 85.56 231 ILE A C 1
ATOM 1780 O O . ILE A 1 231 ? -19.549 7.384 -5.064 1.00 85.56 231 ILE A O 1
ATOM 1784 N N . THR A 1 232 ? -18.690 6.848 -7.064 1.00 88.06 232 THR A N 1
ATOM 1785 C CA . THR A 1 232 ? -19.879 7.249 -7.830 1.00 88.06 232 THR A CA 1
ATOM 1786 C C . THR A 1 232 ? -21.104 6.407 -7.465 1.00 88.06 232 THR A C 1
ATOM 1788 O O . THR A 1 232 ? -22.197 6.951 -7.328 1.00 88.06 232 THR A O 1
ATOM 1791 N N . GLU A 1 233 ? -20.935 5.094 -7.285 1.00 84.00 233 GLU A N 1
ATOM 1792 C CA . GLU A 1 233 ? -22.006 4.198 -6.827 1.00 84.00 233 GLU A CA 1
ATOM 1793 C C . GLU A 1 233 ? -22.458 4.534 -5.399 1.00 84.00 233 GLU A C 1
ATOM 1795 O O . GLU A 1 233 ? -23.655 4.579 -5.138 1.00 84.00 233 GLU A O 1
ATOM 1800 N N . LEU A 1 234 ? -21.525 4.840 -4.491 1.00 82.75 234 LEU A N 1
ATOM 1801 C CA . LEU A 1 234 ? -21.834 5.223 -3.107 1.00 82.75 234 LEU A CA 1
ATOM 1802 C C . LEU A 1 234 ? -22.643 6.525 -3.005 1.00 82.75 234 LEU A C 1
ATOM 1804 O O . LEU A 1 234 ? -23.413 6.692 -2.066 1.00 82.75 234 LEU A O 1
ATOM 1808 N N . CYS A 1 235 ? -22.489 7.446 -3.960 1.00 84.00 235 CYS A N 1
ATOM 1809 C CA . CYS A 1 235 ? -23.249 8.697 -3.994 1.00 84.00 235 CYS A CA 1
ATOM 1810 C C . CYS A 1 235 ? -24.682 8.542 -4.534 1.00 84.00 235 CYS A C 1
ATOM 1812 O O . CYS A 1 235 ? -25.421 9.529 -4.567 1.00 84.00 235 CYS A O 1
ATOM 1814 N N . ARG A 1 236 ? -25.096 7.350 -4.990 1.00 83.62 236 ARG A N 1
ATOM 1815 C CA . ARG A 1 236 ? -26.459 7.140 -5.493 1.00 83.62 236 ARG A CA 1
ATOM 1816 C C . ARG A 1 236 ? -27.476 7.077 -4.346 1.00 83.62 236 ARG A C 1
ATOM 1818 O O . ARG A 1 236 ? -27.208 6.444 -3.324 1.00 83.62 236 ARG A O 1
ATOM 1825 N N . PRO A 1 237 ? -28.668 7.681 -4.512 1.00 73.56 237 PRO A N 1
ATOM 1826 C CA . PRO A 1 237 ? -29.736 7.545 -3.530 1.00 73.56 237 PRO A CA 1
ATOM 1827 C C . PRO A 1 237 ? -30.155 6.070 -3.410 1.00 73.56 237 PRO A C 1
ATOM 1829 O O . PRO A 1 237 ? -30.238 5.371 -4.417 1.00 73.56 237 PRO A O 1
ATOM 1832 N N . ALA A 1 238 ? -30.425 5.619 -2.180 1.00 75.19 238 ALA A N 1
ATOM 1833 C CA . ALA A 1 238 ? -30.821 4.248 -1.822 1.00 75.19 238 ALA A CA 1
ATOM 1834 C C . ALA A 1 238 ? -29.729 3.149 -1.872 1.00 75.19 238 ALA A C 1
ATOM 1836 O O . ALA A 1 238 ? -30.061 1.965 -1.903 1.00 75.19 238 ALA A O 1
ATOM 1837 N N . VAL A 1 239 ? -28.437 3.501 -1.814 1.00 74.69 239 VAL A N 1
ATOM 1838 C CA . VAL A 1 239 ? -27.352 2.522 -1.599 1.00 74.69 239 VAL A CA 1
ATOM 1839 C C . VAL A 1 239 ? -27.025 2.408 -0.109 1.00 74.69 239 VAL A C 1
ATOM 1841 O O . VAL A 1 239 ? -26.628 3.384 0.524 1.00 74.69 239 VAL A O 1
ATOM 1844 N N . PHE A 1 240 ? -27.158 1.203 0.448 1.00 76.50 240 PHE A N 1
ATOM 1845 C CA . PHE A 1 240 ? -26.768 0.901 1.826 1.00 76.50 240 PHE A CA 1
ATOM 1846 C C . PHE A 1 240 ? -25.370 0.274 1.854 1.00 76.50 240 PHE A C 1
ATOM 1848 O O . PHE A 1 240 ? -25.090 -0.712 1.168 1.00 76.50 240 PHE A O 1
ATOM 1855 N N . TYR A 1 241 ? -24.480 0.833 2.667 1.00 78.06 241 TYR A N 1
ATOM 1856 C CA . TYR A 1 241 ? -23.131 0.317 2.873 1.00 78.06 241 TYR A CA 1
ATOM 1857 C C . TYR A 1 241 ? -22.775 0.362 4.357 1.00 78.06 241 TYR A C 1
ATOM 1859 O O . TYR A 1 241 ? -23.244 1.224 5.097 1.00 78.06 241 TYR A O 1
ATOM 1867 N N . SER A 1 242 ? -21.932 -0.574 4.779 1.00 72.94 242 SER A N 1
ATOM 1868 C CA . SER A 1 242 ? -21.317 -0.576 6.101 1.00 72.94 242 SER A CA 1
ATOM 1869 C C . SER A 1 242 ? -19.861 -0.158 5.963 1.00 72.94 242 SER A C 1
ATOM 1871 O O . SER A 1 242 ? -19.145 -0.646 5.086 1.00 72.94 242 SER A O 1
ATOM 1873 N N . VAL A 1 243 ? -19.419 0.750 6.827 1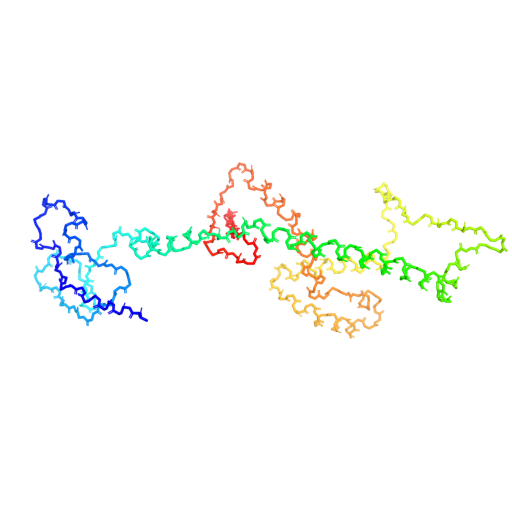.00 73.12 243 VAL A N 1
ATOM 1874 C CA . VAL A 1 243 ? -18.020 1.173 6.900 1.00 73.12 243 VAL A CA 1
ATOM 1875 C C . VAL A 1 243 ? -17.366 0.447 8.062 1.00 73.12 243 VAL A C 1
ATOM 1877 O O . VAL A 1 243 ? -17.829 0.555 9.196 1.00 73.12 243 VAL A O 1
ATOM 1880 N N . ILE A 1 244 ? -16.292 -0.279 7.777 1.00 73.19 244 ILE A N 1
ATOM 1881 C CA . ILE A 1 244 ? -15.474 -0.958 8.773 1.00 73.19 244 ILE A CA 1
ATOM 1882 C C . ILE A 1 244 ? -14.143 -0.211 8.836 1.00 73.19 244 ILE A C 1
ATOM 1884 O O . ILE A 1 244 ? -13.397 -0.127 7.862 1.00 73.19 244 ILE A O 1
ATOM 1888 N N . LEU A 1 245 ? -13.876 0.389 9.990 1.00 64.62 245 LEU A N 1
ATOM 1889 C CA . LEU A 1 245 ? -12.599 1.024 10.296 1.00 64.62 245 LEU A CA 1
ATOM 1890 C C . LEU A 1 245 ? -11.737 -0.012 11.011 1.00 64.62 245 LEU A C 1
ATOM 1892 O O . LEU A 1 245 ? -12.080 -0.416 12.122 1.00 64.62 245 LEU A O 1
ATOM 1896 N N . ASP A 1 246 ? -10.646 -0.444 10.381 1.00 59.12 246 ASP A N 1
ATOM 1897 C CA . ASP A 1 246 ? -9.674 -1.300 11.054 1.00 59.12 246 ASP A CA 1
ATOM 1898 C C . ASP A 1 246 ? -8.742 -0.418 11.899 1.00 59.12 246 ASP A C 1
ATOM 1900 O O . ASP A 1 246 ? -8.084 0.505 11.402 1.00 59.12 246 ASP A O 1
ATOM 1904 N N . GLU A 1 247 ? -8.730 -0.663 13.209 1.00 51.84 247 GLU A N 1
ATOM 1905 C CA . GLU A 1 247 ? -7.964 0.115 14.188 1.00 51.84 247 GLU A CA 1
ATOM 1906 C C . GLU A 1 247 ? -6.451 -0.170 14.080 1.00 51.84 247 GLU A C 1
ATOM 1908 O O . GLU A 1 247 ? -5.624 0.619 14.552 1.00 51.84 247 GLU A O 1
ATOM 1913 N N . ALA A 1 248 ? -6.061 -1.252 13.393 1.00 53.47 248 ALA A N 1
ATOM 1914 C CA . ALA A 1 248 ? -4.673 -1.572 13.094 1.00 53.47 248 ALA A CA 1
ATOM 1915 C C . ALA A 1 248 ? -4.092 -0.608 12.040 1.00 53.47 248 ALA A C 1
ATOM 1917 O O . ALA A 1 248 ? -4.147 -0.828 10.830 1.00 53.47 248 ALA A O 1
ATOM 1918 N N . ALA A 1 249 ? -3.485 0.485 12.505 1.00 54.53 249 ALA A N 1
ATOM 1919 C CA . ALA A 1 249 ? -2.713 1.374 11.643 1.00 54.53 249 ALA A CA 1
ATOM 1920 C C . ALA A 1 249 ? -1.587 0.592 10.945 1.00 54.53 249 ALA A C 1
ATOM 1922 O O . ALA A 1 249 ? -0.780 -0.056 11.614 1.00 54.53 249 ALA A O 1
ATOM 1923 N N . LYS A 1 250 ? -1.472 0.703 9.613 1.00 55.75 250 LYS A N 1
ATOM 1924 C CA . LYS A 1 250 ? -0.302 0.185 8.887 1.00 55.75 250 LYS A CA 1
ATOM 1925 C C . LYS A 1 250 ? 0.913 1.035 9.280 1.00 55.75 250 LYS A C 1
ATOM 1927 O O . LYS A 1 250 ? 0.966 2.207 8.884 1.00 55.75 250 LYS A O 1
ATOM 1932 N N . PRO A 1 251 ? 1.889 0.496 10.041 1.00 52.22 251 PRO A N 1
ATOM 1933 C CA . PRO A 1 251 ? 2.959 1.311 10.617 1.00 52.22 251 PRO A CA 1
ATOM 1934 C C . PRO A 1 251 ? 3.824 1.982 9.543 1.00 52.22 251 PRO A C 1
ATOM 1936 O O . PRO A 1 251 ? 4.317 3.089 9.746 1.00 52.22 251 PRO A O 1
ATOM 1939 N N . GLU A 1 252 ? 3.957 1.339 8.381 1.00 55.09 252 GLU A N 1
ATOM 1940 C CA . GLU A 1 252 ? 4.770 1.810 7.255 1.00 55.09 252 GLU A CA 1
ATOM 1941 C C . GLU A 1 252 ? 4.167 3.009 6.515 1.00 55.09 252 GLU A C 1
ATOM 1943 O O . GLU A 1 252 ? 4.911 3.829 5.984 1.00 55.09 252 GLU A O 1
ATOM 1948 N N . GLN A 1 253 ? 2.837 3.146 6.486 1.00 56.78 253 GLN A N 1
ATOM 1949 C CA . GLN A 1 253 ? 2.170 4.164 5.664 1.00 56.78 253 GLN A CA 1
ATOM 1950 C C . GLN A 1 253 ? 1.489 5.270 6.484 1.00 56.78 253 GLN A C 1
ATOM 1952 O O . GLN A 1 253 ? 1.058 6.264 5.907 1.00 56.78 253 GLN A O 1
ATOM 1957 N N . ARG A 1 254 ? 1.413 5.145 7.822 1.00 55.69 254 ARG A N 1
ATOM 1958 C CA . ARG A 1 254 ? 0.687 6.081 8.714 1.00 55.69 254 ARG A CA 1
ATOM 1959 C C . ARG A 1 254 ? -0.765 6.343 8.280 1.00 55.69 254 ARG A C 1
ATOM 1961 O O . ARG A 1 254 ? -1.299 7.419 8.538 1.00 55.69 254 ARG A O 1
ATOM 1968 N N . VAL A 1 255 ? -1.405 5.371 7.635 1.00 54.91 255 VAL A N 1
ATOM 1969 C CA . VAL A 1 255 ? -2.809 5.463 7.211 1.00 54.91 255 VAL A CA 1
ATOM 1970 C C . VAL A 1 255 ? -3.616 4.402 7.945 1.00 54.91 255 VAL A C 1
ATOM 1972 O O . VAL A 1 255 ? -3.137 3.285 8.160 1.00 54.91 255 VAL A O 1
ATOM 1975 N N . GLN A 1 256 ? -4.833 4.767 8.337 1.00 57.62 256 GLN A N 1
ATOM 1976 C CA . GLN A 1 256 ? -5.833 3.814 8.808 1.00 57.62 256 GLN A CA 1
ATOM 1977 C C . GLN A 1 256 ? -6.423 3.084 7.602 1.00 57.62 256 GLN A C 1
ATOM 1979 O O . GLN A 1 256 ? -6.647 3.693 6.552 1.00 57.62 256 GLN A O 1
ATOM 1984 N N . GLN A 1 257 ? -6.634 1.777 7.739 1.00 58.66 257 GLN A N 1
ATOM 1985 C CA . GLN A 1 257 ? -7.310 0.996 6.715 1.00 58.66 257 GLN A CA 1
ATOM 1986 C C . GLN A 1 257 ? -8.824 1.173 6.882 1.00 58.66 257 GLN A C 1
ATOM 1988 O O . GLN A 1 257 ? -9.375 0.980 7.964 1.00 58.66 257 GLN A O 1
ATOM 1993 N N . LEU A 1 258 ? -9.477 1.594 5.799 1.00 67.06 258 LEU A N 1
ATOM 1994 C CA . LEU A 1 258 ? -10.921 1.768 5.709 1.00 67.06 258 LEU A CA 1
ATOM 1995 C C . LEU A 1 258 ? -11.454 0.725 4.733 1.00 67.06 258 LEU A C 1
ATOM 1997 O O . LEU A 1 258 ? -11.198 0.831 3.532 1.00 67.06 258 LEU A O 1
ATOM 2001 N N . ASP A 1 259 ? -12.214 -0.233 5.241 1.00 71.38 259 ASP A N 1
ATOM 2002 C CA . ASP A 1 259 ? -12.873 -1.242 4.427 1.00 71.38 259 ASP A CA 1
ATOM 2003 C C . ASP A 1 259 ? -14.359 -0.880 4.289 1.00 71.38 259 ASP A C 1
ATOM 2005 O O . ASP A 1 259 ? -15.051 -0.571 5.260 1.00 71.38 259 ASP A O 1
ATOM 2009 N N . ILE A 1 260 ? -14.862 -0.860 3.053 1.00 69.62 260 ILE A N 1
ATOM 2010 C CA . ILE A 1 260 ? -16.260 -0.528 2.752 1.00 69.62 260 ILE A CA 1
ATOM 2011 C C . ILE A 1 260 ? -16.948 -1.799 2.269 1.00 69.62 260 ILE A C 1
ATOM 2013 O O . ILE A 1 260 ? -16.601 -2.333 1.215 1.00 69.62 260 ILE A O 1
ATOM 2017 N N . GLN A 1 261 ? -17.946 -2.262 3.017 1.00 71.44 261 GLN A N 1
ATOM 2018 C CA . GLN A 1 261 ? -18.767 -3.405 2.642 1.00 71.44 261 GLN A CA 1
ATOM 2019 C C . GLN A 1 261 ? -20.096 -2.915 2.065 1.00 71.44 261 GLN A C 1
ATOM 2021 O O . GLN A 1 261 ? -20.890 -2.267 2.748 1.00 71.44 261 GLN A O 1
ATOM 2026 N N . MET A 1 262 ? -20.343 -3.219 0.793 1.00 66.44 262 MET A N 1
ATOM 2027 C CA . MET A 1 262 ? -21.591 -2.865 0.115 1.00 66.44 262 MET A CA 1
ATOM 2028 C C . MET A 1 262 ? -22.584 -4.021 0.177 1.00 66.44 262 MET A C 1
ATOM 2030 O O . MET A 1 262 ? -22.220 -5.167 -0.093 1.00 66.44 262 MET A O 1
ATOM 2034 N N . TRP A 1 263 ? -23.845 -3.708 0.470 1.00 53.47 263 TRP A N 1
ATOM 2035 C CA . TRP A 1 263 ? -24.941 -4.666 0.395 1.00 53.47 263 TRP A CA 1
ATOM 2036 C C . TRP A 1 263 ? -25.602 -4.530 -0.972 1.00 53.47 263 TRP A C 1
ATOM 2038 O O . TRP A 1 263 ? -26.257 -3.529 -1.260 1.00 53.47 263 TRP A O 1
ATOM 2048 N N . ARG A 1 264 ? -25.381 -5.514 -1.845 1.00 49.81 264 ARG A N 1
ATOM 2049 C CA . ARG A 1 264 ? -26.056 -5.580 -3.141 1.00 49.81 264 ARG A CA 1
ATOM 2050 C C . ARG A 1 264 ? -27.260 -6.506 -2.993 1.00 49.81 264 ARG A C 1
ATOM 2052 O O . ARG A 1 264 ? -27.065 -7.682 -2.702 1.00 49.81 264 ARG A O 1
ATOM 2059 N N . ASN A 1 265 ? -28.457 -5.938 -3.125 1.00 43.41 265 ASN A N 1
ATOM 2060 C CA . ASN A 1 265 ? -29.713 -6.686 -3.201 1.00 43.41 265 ASN A CA 1
ATOM 2061 C C . ASN A 1 265 ? -29.844 -7.365 -4.570 1.00 43.41 265 ASN A C 1
ATOM 2063 O O . ASN A 1 265 ? -29.372 -6.752 -5.561 1.00 43.41 265 ASN A O 1
#

pLDDT: mean 74.72, std 14.71, range [28.48, 95.81]

Organism: Rhipicephalus sanguineus (NCBI:txid34632)

Foldseek 3Di:
DDPPPPPPQPAADDPVPDDPPDDDDCVPNVSRHNDAPPDDDPDDQADDPPDPDDQDPVSDDDDDDDDDALVGPVNVVVVCVVVVPPPPPCPDVVVVVVVVVVVVVVVVVCVVCVVVVVVVCCPDPVNVVVQVVQADPVGDGNDPPDPDDDPDPPDDDDDQDLVNVLVVVLVVVLVVCVVVVPQLQVQVVVLVVLCVVPVPDPSSVPNDSHSVNSVCCVCVVCVVVVVVVVVVVVPDPPWDKDKDWDPDQPPVPRDTDIDIGTDDD

InterPro domains:
  IPR006544 P-type ATPase, subfamily V [PTHR45630] (12-121)

Radius of gyration: 35.41 Å; chains: 1; bounding box: 68×50×92 Å